Protein AF-A0A7C5LPH4-F1 (afdb_monomer_lite)

Secondary structure (DSSP, 8-state):
-HHHHHHHHHHHHHHHHHHHHHHHHHHHHHHHHHS--HHHHHHHHHHS-STT--HHHHHHHHHHHHHHHHH--HHHHHHHTT-HHHHHHHHTS-HHHHHHHHHHHHHHHHHHHHHHHHHS-HHHHHHHHHHHHHHHHHHHHHS-HHHHHHHHH-HHHHHHHHHHHHHHHHHS-HHHHHHHHHHHHHHHHHHHHT-

pLDDT: mean 87.65, std 9.62, range [50.28, 97.06]

Foldseek 3Di:
DVVVVVVVVVVVVVVVVVVVVVVVVVVVVVVVVPQQALVVLLVLLVVQAPPPDDPVSNLVSLLVSLVSLLRYDPVRVVVNVVDPSVVVRLVSDDPVSNLVSCVSRQLSVLLNVLVVLQPDDLVVLLVVLVVLLVVLVVVPVVDDLVRLLVVCVDPSNVVNVVSNVVCLVPPHDPSSNVSNVSVVVSVVVSVVSND

Radius of gyration: 24.92 Å; chains: 1; bounding box: 96×23×49 Å

Structure (mmCIF, N/CA/C/O backbone):
data_AF-A0A7C5LPH4-F1
#
_entry.id   AF-A0A7C5LPH4-F1
#
loop_
_atom_site.group_PDB
_atom_site.id
_atom_site.type_symbol
_atom_site.label_atom_id
_atom_site.label_alt_id
_atom_site.label_comp_id
_atom_site.label_asym_id
_atom_site.label_entity_id
_atom_site.label_seq_id
_atom_site.pdbx_PDB_ins_code
_atom_site.Cartn_x
_atom_site.Cartn_y
_atom_site.Cartn_z
_atom_site.occupancy
_atom_site.B_iso_or_equiv
_atom_site.auth_seq_id
_atom_site.auth_comp_id
_atom_site.auth_asym_id
_atom_site.auth_atom_id
_atom_site.pdbx_PDB_model_num
ATOM 1 N N . MET A 1 1 ? 69.252 1.363 5.762 1.00 50.28 1 MET A N 1
ATOM 2 C CA . MET A 1 1 ? 68.257 0.384 5.254 1.00 50.28 1 MET A CA 1
ATOM 3 C C . MET A 1 1 ? 66.928 0.338 6.030 1.00 50.28 1 MET A C 1
ATOM 5 O O . MET A 1 1 ? 65.939 -0.078 5.446 1.00 50.28 1 MET A O 1
ATOM 9 N N . ILE A 1 2 ? 66.835 0.804 7.286 1.00 53.31 2 ILE A N 1
ATOM 10 C CA . ILE A 1 2 ? 65.600 0.687 8.103 1.00 53.31 2 ILE A CA 1
ATOM 11 C C . ILE A 1 2 ? 64.465 1.642 7.654 1.00 53.31 2 ILE A C 1
ATOM 13 O O . ILE A 1 2 ? 63.291 1.276 7.697 1.00 53.31 2 ILE A O 1
ATOM 17 N N . ALA A 1 3 ? 64.786 2.841 7.151 1.00 54.72 3 ALA A N 1
ATOM 18 C CA . ALA A 1 3 ? 63.781 3.822 6.712 1.00 54.72 3 ALA A CA 1
ATOM 19 C C . ALA A 1 3 ? 63.003 3.396 5.445 1.00 54.72 3 ALA A C 1
ATOM 21 O O . ALA A 1 3 ? 61.805 3.652 5.331 1.00 54.72 3 ALA A O 1
ATOM 22 N N . GLN A 1 4 ? 63.662 2.681 4.526 1.00 57.97 4 GLN A N 1
ATOM 23 C CA . GLN A 1 4 ? 63.091 2.276 3.235 1.00 57.97 4 GLN A CA 1
ATOM 24 C C . GLN A 1 4 ? 62.001 1.196 3.389 1.00 57.97 4 GLN A C 1
ATOM 26 O O . GLN A 1 4 ? 61.010 1.200 2.660 1.00 57.97 4 GLN A O 1
ATOM 31 N N . ASN A 1 5 ? 62.142 0.312 4.387 1.00 59.94 5 ASN A N 1
ATOM 32 C CA . ASN A 1 5 ? 61.149 -0.720 4.703 1.00 59.94 5 ASN A CA 1
ATOM 33 C C . ASN A 1 5 ? 59.894 -0.154 5.375 1.00 59.94 5 ASN A C 1
ATOM 35 O O . ASN A 1 5 ? 58.795 -0.618 5.079 1.00 59.94 5 ASN A O 1
ATOM 39 N N . ARG A 1 6 ? 60.028 0.879 6.224 1.00 61.22 6 ARG A N 1
ATOM 40 C CA . ARG A 1 6 ? 58.859 1.582 6.776 1.00 61.22 6 ARG A CA 1
ATOM 41 C C . ARG A 1 6 ? 58.060 2.221 5.647 1.00 61.22 6 ARG A C 1
ATOM 43 O O . ARG A 1 6 ? 56.876 1.944 5.532 1.00 61.22 6 ARG A O 1
ATOM 50 N N . GLN A 1 7 ? 58.700 2.989 4.767 1.00 69.25 7 GLN A N 1
ATOM 51 C CA . GLN A 1 7 ? 58.001 3.666 3.671 1.00 69.25 7 GLN A CA 1
ATOM 52 C C . GLN A 1 7 ? 57.244 2.679 2.765 1.00 69.25 7 GLN A C 1
ATOM 54 O O . GLN A 1 7 ? 56.079 2.912 2.457 1.00 69.25 7 GLN A O 1
ATOM 59 N N . ARG A 1 8 ? 57.846 1.530 2.423 1.00 67.25 8 ARG A N 1
ATOM 60 C CA . ARG A 1 8 ? 57.168 0.456 1.675 1.00 67.25 8 ARG A CA 1
ATOM 61 C C . ARG A 1 8 ? 55.962 -0.130 2.415 1.00 67.25 8 ARG A C 1
ATOM 63 O O . ARG A 1 8 ? 54.933 -0.321 1.780 1.00 67.25 8 ARG A O 1
ATOM 70 N N . ALA A 1 9 ? 56.060 -0.358 3.726 1.00 71.06 9 ALA A N 1
ATOM 71 C CA . ALA A 1 9 ? 54.952 -0.866 4.540 1.00 71.06 9 ALA A CA 1
ATOM 72 C C . ALA A 1 9 ? 53.776 0.126 4.648 1.00 71.06 9 ALA A C 1
ATOM 74 O O . ALA A 1 9 ? 52.616 -0.280 4.641 1.00 71.06 9 ALA A O 1
ATOM 75 N N . TRP A 1 10 ? 54.058 1.432 4.704 1.00 74.75 10 TRP A N 1
ATOM 76 C CA . TRP A 1 10 ? 53.022 2.471 4.679 1.00 74.75 10 TRP A CA 1
ATOM 77 C C . TRP A 1 10 ? 52.324 2.551 3.314 1.00 74.75 10 TRP A C 1
ATOM 79 O O . TRP A 1 10 ? 51.102 2.676 3.260 1.00 74.75 10 TRP A O 1
ATOM 89 N N . TRP A 1 11 ? 53.070 2.411 2.213 1.00 79.50 11 TRP A N 1
ATOM 90 C CA . TRP A 1 11 ? 52.498 2.374 0.862 1.00 79.50 11 TRP A CA 1
ATOM 91 C C . TRP A 1 11 ? 51.659 1.121 0.605 1.00 79.50 11 TRP A C 1
ATOM 93 O O . TRP A 1 11 ? 50.568 1.230 0.049 1.00 79.50 11 TRP A O 1
ATOM 103 N N . THR A 1 12 ? 52.113 -0.060 1.035 1.00 76.56 12 THR A N 1
ATOM 104 C CA . THR A 1 12 ? 51.319 -1.291 0.903 1.00 76.56 12 THR A CA 1
ATOM 105 C C . THR A 1 12 ? 50.069 -1.248 1.776 1.00 76.56 12 THR A C 1
ATOM 107 O O . THR A 1 12 ? 48.992 -1.588 1.292 1.00 76.56 12 THR A O 1
ATOM 110 N N . GLY A 1 13 ? 50.167 -0.757 3.017 1.00 78.50 13 GLY A N 1
ATOM 111 C CA . GLY A 1 13 ? 49.005 -0.542 3.884 1.00 78.50 13 GLY A CA 1
ATOM 112 C C . GLY A 1 13 ? 47.998 0.448 3.290 1.00 78.50 13 GLY A C 1
ATOM 113 O O . GLY A 1 13 ? 46.798 0.175 3.276 1.00 78.50 13 GLY A O 1
ATOM 114 N N . GLY A 1 14 ? 48.483 1.559 2.725 1.00 82.25 14 GLY A N 1
ATOM 115 C CA . GLY A 1 14 ? 47.651 2.541 2.027 1.00 82.25 14 GLY A CA 1
ATOM 116 C C . GLY A 1 14 ? 46.950 1.968 0.792 1.00 82.25 14 GLY A C 1
ATOM 117 O O . GLY A 1 14 ? 45.765 2.223 0.593 1.00 82.25 14 GLY A O 1
ATOM 118 N N . LEU A 1 15 ? 47.641 1.143 -0.002 1.00 84.69 15 LEU A N 1
ATOM 119 C CA . LEU A 1 15 ? 47.064 0.482 -1.179 1.00 84.69 15 LEU A CA 1
ATOM 120 C C . LEU A 1 15 ? 45.995 -0.551 -0.811 1.00 84.69 15 LEU A C 1
ATOM 122 O O . LEU A 1 15 ? 44.949 -0.594 -1.454 1.00 84.69 15 LEU A O 1
ATOM 126 N N . VAL A 1 16 ? 46.224 -1.351 0.233 1.00 85.81 16 VAL A N 1
ATOM 127 C CA . VAL A 1 16 ? 45.220 -2.305 0.731 1.00 85.81 16 VAL A CA 1
ATOM 128 C C . VAL A 1 16 ? 43.977 -1.560 1.213 1.00 85.81 16 VAL A C 1
ATOM 130 O O . VAL A 1 16 ? 42.861 -1.924 0.847 1.00 85.81 16 VAL A O 1
ATOM 133 N N . LEU A 1 17 ? 44.158 -0.477 1.971 1.00 87.69 17 LEU A N 1
ATOM 134 C CA . LEU A 1 17 ? 43.047 0.341 2.446 1.00 87.69 17 LEU A CA 1
ATOM 135 C C . LEU A 1 17 ? 42.274 0.989 1.286 1.00 87.69 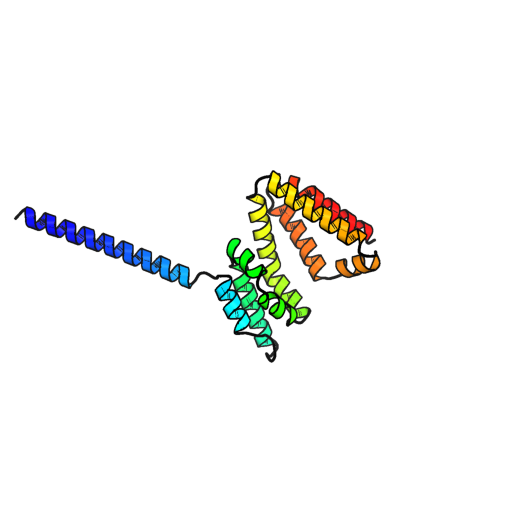17 LEU A C 1
ATOM 137 O O . LEU A 1 17 ? 41.045 0.945 1.273 1.00 87.69 17 LEU A O 1
ATOM 141 N N . ALA A 1 18 ? 42.973 1.540 0.291 1.00 87.62 18 ALA A N 1
ATOM 142 C CA . ALA A 1 18 ? 42.349 2.092 -0.910 1.00 87.62 18 ALA A CA 1
ATOM 143 C C . ALA A 1 18 ? 41.564 1.021 -1.688 1.00 87.62 18 ALA A C 1
ATOM 145 O O . ALA A 1 18 ? 40.435 1.272 -2.103 1.00 87.62 18 ALA A O 1
ATOM 146 N N . GLY A 1 19 ? 42.116 -0.190 -1.822 1.00 88.81 19 GLY A N 1
ATOM 147 C CA . GLY A 1 19 ? 41.431 -1.328 -2.436 1.00 88.81 19 GLY A CA 1
ATOM 148 C C . GLY A 1 19 ? 40.134 -1.702 -1.711 1.00 88.81 19 GLY A C 1
ATOM 149 O O . GLY A 1 19 ? 39.105 -1.886 -2.358 1.00 88.81 19 GLY A O 1
ATOM 150 N N . ILE A 1 20 ? 40.147 -1.733 -0.374 1.00 89.62 20 ILE A N 1
ATOM 151 C CA . ILE A 1 20 ? 38.947 -1.984 0.442 1.00 89.62 20 ILE A CA 1
ATOM 152 C C . ILE A 1 20 ? 37.882 -0.905 0.199 1.00 89.62 20 ILE A C 1
ATOM 154 O O . ILE A 1 20 ? 36.713 -1.234 -0.004 1.00 89.62 20 ILE A O 1
ATOM 158 N N . TRP A 1 21 ? 38.269 0.373 0.165 1.00 91.25 21 TRP A N 1
ATOM 159 C CA . TRP A 1 21 ? 37.331 1.469 -0.098 1.00 91.25 21 TRP A CA 1
ATOM 160 C C . TRP A 1 21 ? 36.751 1.437 -1.512 1.00 91.25 21 TRP A C 1
ATOM 162 O O . TRP A 1 21 ? 35.563 1.706 -1.678 1.00 91.25 21 TRP A O 1
ATOM 172 N N . ILE A 1 22 ? 37.543 1.062 -2.521 1.00 91.12 22 ILE A N 1
ATOM 173 C CA . ILE A 1 22 ? 37.054 0.883 -3.895 1.00 91.12 22 ILE A CA 1
ATOM 174 C C . ILE A 1 22 ? 36.045 -0.266 -3.960 1.00 91.12 22 ILE A C 1
ATOM 176 O O . ILE A 1 22 ? 34.982 -0.102 -4.555 1.00 91.12 22 ILE A O 1
ATOM 180 N N . LEU A 1 23 ? 36.327 -1.401 -3.312 1.00 83.50 23 LEU A N 1
ATOM 181 C CA . LEU A 1 23 ? 35.394 -2.530 -3.254 1.00 83.50 23 LEU A CA 1
ATOM 182 C C . LEU A 1 23 ? 34.094 -2.158 -2.528 1.00 83.50 23 LEU A C 1
ATOM 184 O O . LEU A 1 23 ? 33.009 -2.482 -3.009 1.00 83.50 23 LEU A O 1
ATOM 188 N N . ALA A 1 24 ? 34.183 -1.423 -1.416 1.00 82.44 24 ALA A N 1
ATOM 189 C CA . ALA A 1 24 ? 33.013 -0.918 -0.704 1.00 82.44 24 ALA A CA 1
ATOM 190 C C . ALA A 1 24 ? 32.199 0.064 -1.565 1.00 82.44 24 ALA A C 1
ATOM 192 O O . ALA A 1 24 ? 30.978 -0.058 -1.652 1.00 82.44 24 ALA A O 1
ATOM 193 N N . ALA A 1 25 ? 32.858 1.004 -2.248 1.00 79.69 25 ALA A N 1
ATOM 194 C CA . ALA A 1 25 ? 32.205 1.963 -3.135 1.00 79.69 25 ALA A CA 1
ATOM 195 C C . ALA A 1 25 ? 31.530 1.274 -4.329 1.00 79.69 25 ALA A C 1
ATOM 197 O O . ALA A 1 25 ? 30.385 1.595 -4.644 1.00 79.69 25 ALA A O 1
ATOM 198 N N . ALA A 1 26 ? 32.195 0.295 -4.948 1.00 82.75 26 ALA A N 1
ATOM 199 C CA . ALA A 1 26 ? 31.633 -0.508 -6.029 1.00 82.75 26 ALA A CA 1
ATOM 200 C C . ALA A 1 26 ? 30.413 -1.310 -5.554 1.00 82.75 26 ALA A C 1
ATOM 202 O O . ALA A 1 26 ? 29.383 -1.298 -6.223 1.00 82.75 26 ALA A O 1
ATOM 203 N N . GLY A 1 27 ? 30.485 -1.929 -4.371 1.00 74.88 27 GLY A N 1
ATOM 204 C CA . GLY A 1 27 ? 29.357 -2.636 -3.761 1.00 74.88 27 GLY A CA 1
ATOM 205 C C . GLY A 1 27 ? 28.166 -1.717 -3.471 1.00 74.88 27 GLY A C 1
ATOM 206 O O . GLY A 1 27 ? 27.035 -2.040 -3.829 1.00 74.88 27 GLY A O 1
ATOM 207 N N . ILE A 1 28 ? 28.411 -0.535 -2.893 1.00 73.25 28 ILE A N 1
ATOM 208 C CA . ILE A 1 28 ? 27.371 0.476 -2.635 1.00 73.25 28 ILE A CA 1
ATOM 209 C C . ILE A 1 28 ? 26.764 0.985 -3.946 1.00 73.25 28 ILE A C 1
ATOM 211 O O . ILE A 1 28 ? 25.549 1.163 -4.036 1.00 73.25 28 ILE A O 1
ATOM 215 N N . TRP A 1 29 ? 27.588 1.227 -4.965 1.00 78.44 29 TRP A N 1
ATOM 216 C CA . TRP A 1 29 ? 27.132 1.682 -6.275 1.00 78.44 29 TRP A CA 1
ATOM 217 C C . TRP A 1 29 ? 26.249 0.632 -6.957 1.00 78.44 29 TRP A C 1
ATOM 219 O O . TRP A 1 29 ? 25.149 0.963 -7.405 1.00 78.44 29 TRP A O 1
ATOM 229 N N . LEU A 1 30 ? 26.663 -0.640 -6.942 1.00 69.38 30 LEU A N 1
ATOM 230 C CA . LEU A 1 30 ? 25.877 -1.751 -7.480 1.00 69.38 30 LEU A CA 1
ATOM 231 C C . LEU A 1 30 ? 24.542 -1.898 -6.736 1.00 69.38 30 LEU A C 1
ATOM 233 O O . LEU A 1 30 ? 23.488 -1.994 -7.365 1.00 69.38 30 LEU A O 1
ATOM 237 N N . ALA A 1 31 ? 24.572 -1.834 -5.401 1.00 65.56 31 ALA A N 1
ATOM 238 C CA . ALA A 1 31 ? 23.379 -1.920 -4.565 1.00 65.56 31 ALA A CA 1
ATOM 239 C C . ALA A 1 31 ? 22.395 -0.774 -4.855 1.00 65.56 31 ALA A C 1
ATOM 241 O O . ALA A 1 31 ? 21.205 -1.016 -5.033 1.00 65.56 31 ALA A O 1
ATOM 242 N N . ARG A 1 32 ? 22.876 0.470 -4.984 1.00 62.50 32 ARG A N 1
ATOM 243 C CA . ARG A 1 32 ? 22.040 1.634 -5.347 1.00 62.50 32 ARG A CA 1
ATOM 244 C C . ARG A 1 32 ? 21.474 1.547 -6.768 1.00 62.50 32 ARG A C 1
ATOM 246 O O . ARG A 1 32 ? 20.393 2.072 -7.042 1.00 62.50 32 ARG A O 1
ATOM 253 N N . HIS A 1 33 ? 22.181 0.898 -7.690 1.00 63.41 33 HIS A N 1
ATOM 254 C CA . HIS A 1 33 ? 21.661 0.682 -9.038 1.00 63.41 33 HIS A CA 1
ATOM 255 C C . HIS A 1 33 ? 20.563 -0.393 -9.058 1.00 63.41 33 HIS A C 1
ATOM 257 O O . HIS A 1 33 ? 19.586 -0.253 -9.794 1.00 63.41 33 HIS A O 1
ATOM 263 N N . GLN A 1 34 ? 20.658 -1.394 -8.181 1.00 64.06 34 GLN A N 1
ATOM 264 C CA . GLN A 1 34 ? 19.689 -2.487 -8.067 1.00 64.06 34 GLN A CA 1
ATOM 265 C C . GLN A 1 34 ? 18.485 -2.189 -7.160 1.00 64.06 34 GLN A C 1
ATOM 267 O O . GLN A 1 34 ? 17.479 -2.889 -7.248 1.00 64.06 34 GLN A O 1
ATOM 272 N N . THR A 1 35 ? 18.527 -1.156 -6.312 1.00 74.81 35 THR A N 1
ATOM 273 C CA . THR A 1 35 ? 17.374 -0.819 -5.465 1.00 74.81 35 THR A CA 1
ATOM 274 C C . THR A 1 35 ? 16.193 -0.337 -6.307 1.00 74.81 35 THR A C 1
ATOM 276 O O . THR A 1 35 ? 16.311 0.587 -7.123 1.00 74.81 35 THR A O 1
ATOM 279 N N . VAL A 1 36 ? 15.038 -0.966 -6.087 1.00 86.56 36 VAL A N 1
ATOM 280 C CA . VAL A 1 36 ? 13.753 -0.531 -6.636 1.00 86.56 36 VAL A CA 1
ATOM 281 C C . VAL A 1 36 ? 13.349 0.767 -5.935 1.00 86.56 36 VAL A C 1
ATOM 283 O O . VAL A 1 36 ? 13.287 0.823 -4.707 1.00 86.56 36 VAL A O 1
ATOM 286 N N . THR A 1 37 ? 13.105 1.822 -6.710 1.00 90.50 37 THR A N 1
ATOM 287 C CA . THR A 1 37 ? 12.675 3.138 -6.210 1.00 90.50 37 THR A CA 1
ATOM 288 C C . THR A 1 37 ? 11.333 3.520 -6.816 1.00 90.50 37 THR A C 1
ATOM 290 O O . THR A 1 37 ? 10.932 2.972 -7.849 1.00 90.50 37 THR A O 1
ATOM 293 N N . ALA A 1 38 ? 10.636 4.474 -6.196 1.00 90.38 38 ALA A N 1
ATOM 294 C CA . ALA A 1 38 ? 9.374 4.990 -6.716 1.00 90.38 38 ALA A CA 1
ATOM 295 C C . ALA A 1 38 ? 9.559 5.556 -8.128 1.00 90.38 38 ALA A C 1
ATOM 297 O O . ALA A 1 38 ? 8.779 5.257 -9.026 1.00 90.38 38 ALA A O 1
ATOM 298 N N . GLU A 1 39 ? 10.646 6.300 -8.335 1.00 90.00 39 GLU A N 1
ATOM 299 C CA . GLU A 1 39 ? 10.995 6.900 -9.622 1.00 90.00 39 GLU A CA 1
ATOM 300 C C . GLU A 1 39 ? 11.229 5.845 -10.711 1.00 90.00 39 GLU A C 1
ATOM 302 O O . GLU A 1 39 ? 10.627 5.931 -11.778 1.00 90.00 39 GLU A O 1
ATOM 307 N N . LYS A 1 40 ? 12.034 4.806 -10.436 1.00 90.56 40 LYS A N 1
ATOM 308 C CA . LYS A 1 40 ? 12.277 3.710 -11.392 1.00 90.56 40 LYS A CA 1
ATOM 309 C C . LYS A 1 40 ? 10.993 2.944 -11.705 1.00 90.56 40 LYS A C 1
ATOM 311 O O . LYS A 1 40 ? 10.718 2.658 -12.868 1.00 90.56 40 LYS A O 1
ATOM 316 N N . THR A 1 41 ? 10.187 2.673 -10.678 1.00 91.69 41 THR A N 1
ATOM 317 C CA . THR A 1 41 ? 8.890 2.003 -10.843 1.00 91.69 41 THR A CA 1
ATOM 318 C C . THR A 1 41 ? 7.960 2.836 -11.717 1.00 91.69 41 THR A C 1
ATOM 320 O O . THR A 1 41 ? 7.282 2.304 -12.593 1.00 91.69 41 THR A O 1
ATOM 323 N N . MET A 1 42 ? 7.966 4.160 -11.552 1.00 90.62 42 MET A N 1
ATOM 324 C CA . MET A 1 42 ? 7.141 5.045 -12.371 1.00 90.62 42 MET A CA 1
ATOM 325 C C . MET A 1 42 ? 7.656 5.205 -13.792 1.00 90.62 42 MET A C 1
ATOM 327 O O . MET A 1 42 ? 6.856 5.211 -14.725 1.00 90.62 42 MET A O 1
ATOM 331 N N . ALA A 1 43 ?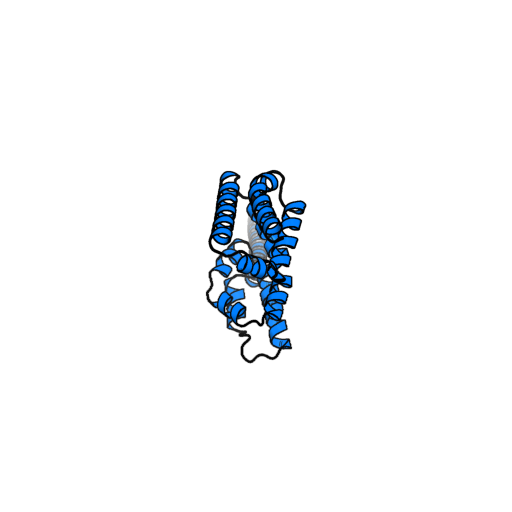 8.973 5.265 -13.980 1.00 91.69 43 ALA A N 1
ATOM 332 C CA . ALA A 1 43 ? 9.573 5.221 -15.306 1.00 91.69 43 ALA A CA 1
ATOM 333 C C . ALA A 1 43 ? 9.162 3.939 -16.049 1.00 91.69 43 ALA A C 1
ATOM 335 O O . ALA A 1 43 ? 8.792 4.003 -17.220 1.00 91.69 43 ALA A O 1
ATOM 336 N N . TYR A 1 44 ? 9.136 2.797 -15.351 1.00 92.62 44 TYR A N 1
ATOM 337 C CA . TYR A 1 44 ? 8.664 1.537 -15.916 1.00 92.62 44 TYR A CA 1
ATOM 338 C C . TYR A 1 44 ? 7.186 1.603 -16.327 1.00 92.62 44 TYR A C 1
ATOM 340 O O . TYR A 1 44 ? 6.870 1.280 -17.469 1.00 92.62 44 TYR A O 1
ATOM 348 N N . VAL A 1 45 ? 6.299 2.076 -15.444 1.00 92.31 45 VAL A N 1
ATOM 349 C CA . VAL A 1 45 ? 4.861 2.234 -15.738 1.00 92.31 45 VAL A CA 1
ATOM 350 C C . VAL A 1 45 ? 4.624 3.137 -16.955 1.00 92.31 45 VAL A C 1
ATOM 352 O O . VAL A 1 45 ? 3.847 2.782 -17.837 1.00 92.31 45 VAL A O 1
ATOM 355 N N . ARG A 1 46 ? 5.327 4.274 -17.051 1.00 91.62 46 ARG A N 1
ATOM 356 C CA . ARG A 1 46 ? 5.217 5.204 -18.193 1.00 91.62 46 ARG A CA 1
ATOM 357 C C . ARG A 1 46 ? 5.691 4.583 -19.505 1.00 91.62 46 ARG A C 1
ATOM 359 O O . ARG A 1 46 ? 5.088 4.820 -20.545 1.00 91.62 46 ARG A O 1
ATOM 366 N N . ALA A 1 47 ? 6.768 3.801 -19.457 1.00 92.44 47 ALA A N 1
ATOM 367 C CA . ALA A 1 47 ? 7.315 3.126 -20.630 1.00 92.44 47 ALA A CA 1
ATOM 368 C C . ALA A 1 47 ? 6.439 1.954 -21.114 1.00 92.44 47 ALA A C 1
ATOM 370 O O . ALA A 1 47 ? 6.542 1.552 -22.273 1.00 92.44 47 ALA A O 1
ATOM 371 N N . HIS A 1 48 ? 5.566 1.423 -20.251 1.00 92.81 48 HIS A N 1
ATOM 372 C CA . HIS A 1 48 ? 4.741 0.246 -20.527 1.00 92.81 48 HIS A CA 1
ATOM 373 C C . HIS A 1 48 ? 3.243 0.542 -20.334 1.00 92.81 48 HIS A C 1
ATOM 375 O O . HIS A 1 48 ? 2.608 -0.042 -19.452 1.00 92.81 48 HIS A O 1
ATOM 381 N N . PRO A 1 49 ? 2.640 1.426 -21.156 1.00 91.25 49 PRO A N 1
ATOM 382 C CA . PRO A 1 49 ? 1.198 1.627 -21.119 1.00 91.25 49 PRO A CA 1
ATOM 383 C C . PRO A 1 49 ? 0.478 0.327 -21.491 1.00 91.25 49 PRO A C 1
ATOM 385 O O . PRO A 1 49 ? 0.894 -0.389 -22.405 1.00 91.25 49 PRO A O 1
ATOM 388 N N . LEU A 1 50 ? -0.625 0.039 -20.796 1.00 92.31 50 LEU A N 1
ATOM 389 C CA . LEU A 1 50 ? -1.445 -1.145 -21.068 1.00 92.31 50 LEU A CA 1
ATOM 390 C C . LEU A 1 50 ? -2.300 -0.981 -22.338 1.00 92.31 50 LEU A C 1
ATOM 392 O O . LEU A 1 50 ? -2.785 -1.967 -22.899 1.00 92.31 50 LEU A O 1
ATOM 396 N N . THR A 1 51 ? -2.504 0.257 -22.797 1.00 86.56 51 THR A N 1
ATOM 397 C CA . THR A 1 51 ? -3.252 0.572 -24.018 1.00 86.56 51 THR A CA 1
ATOM 398 C C . THR A 1 51 ? -2.586 -0.082 -25.229 1.00 86.56 51 THR A C 1
ATOM 400 O O . THR A 1 51 ? -1.376 0.032 -25.409 1.00 86.56 51 THR A O 1
ATOM 403 N N . SER A 1 52 ? -3.377 -0.765 -26.060 1.00 83.94 52 SER A N 1
ATOM 404 C CA . SER A 1 52 ? -2.922 -1.456 -27.281 1.00 83.94 52 SER A CA 1
ATOM 405 C C . SER A 1 52 ? -2.021 -2.683 -27.067 1.00 83.94 52 SER A C 1
ATOM 407 O O . SER A 1 52 ? -1.439 -3.180 -28.028 1.00 83.94 52 SER A O 1
ATOM 409 N N . ARG A 1 53 ? -1.916 -3.192 -25.833 1.00 92.44 53 ARG A N 1
ATOM 410 C CA . ARG A 1 53 ? -1.206 -4.440 -25.504 1.00 92.44 53 ARG A CA 1
ATOM 411 C C . ARG A 1 53 ? -2.148 -5.638 -25.555 1.00 92.44 53 ARG A C 1
ATOM 413 O O . ARG A 1 53 ? -3.327 -5.516 -25.214 1.00 92.44 53 ARG A O 1
ATOM 420 N N . ASN A 1 54 ? -1.625 -6.797 -25.945 1.00 94.69 54 ASN A N 1
ATOM 421 C CA . ASN A 1 54 ? -2.385 -8.046 -25.866 1.00 94.69 54 ASN A CA 1
ATOM 422 C C . ASN A 1 54 ? -2.534 -8.508 -24.393 1.00 94.69 54 ASN A C 1
ATOM 424 O O . ASN A 1 54 ? -1.816 -8.007 -23.523 1.00 94.69 54 ASN A O 1
ATOM 428 N N . PRO A 1 55 ? -3.457 -9.436 -24.078 1.00 94.25 55 PRO A N 1
ATOM 429 C CA . PRO A 1 55 ? -3.707 -9.858 -22.696 1.00 94.25 55 PRO A CA 1
ATOM 430 C C . PRO A 1 55 ? -2.475 -10.399 -21.949 1.00 94.25 55 PRO A C 1
ATOM 432 O O . PRO A 1 55 ? -2.294 -10.083 -20.773 1.00 94.25 55 PRO A O 1
ATOM 435 N N . ASP A 1 56 ? -1.604 -11.155 -22.621 1.00 95.00 56 ASP A N 1
ATOM 436 C CA . ASP A 1 56 ? -0.414 -11.748 -21.999 1.00 95.00 56 ASP A CA 1
ATOM 437 C C . ASP A 1 56 ? 0.639 -10.683 -21.661 1.00 95.00 56 ASP A C 1
ATOM 439 O O . ASP A 1 56 ? 1.203 -10.670 -20.565 1.00 95.00 56 ASP A O 1
ATOM 443 N N . GLU A 1 57 ? 0.854 -9.727 -22.567 1.00 95.69 57 GLU A N 1
ATOM 444 C CA . GLU A 1 57 ? 1.725 -8.573 -22.335 1.00 95.69 57 GLU A CA 1
ATOM 445 C C . GLU A 1 57 ? 1.215 -7.715 -21.177 1.00 95.69 57 GLU A C 1
ATOM 447 O O . GLU A 1 57 ? 1.992 -7.325 -20.303 1.00 95.69 57 GLU A O 1
ATOM 452 N N . ARG A 1 58 ? -0.095 -7.436 -21.142 1.00 97.06 58 ARG A N 1
ATOM 453 C CA . ARG A 1 58 ? -0.716 -6.665 -20.054 1.00 97.06 58 ARG A CA 1
ATOM 454 C C . ARG A 1 58 ? -0.477 -7.338 -18.712 1.00 97.06 58 ARG A C 1
ATOM 456 O O . ARG A 1 58 ? -0.038 -6.680 -17.769 1.00 97.06 58 ARG A O 1
ATOM 463 N N . ARG A 1 59 ? -0.701 -8.651 -18.645 1.00 96.69 59 ARG A N 1
ATOM 464 C CA . ARG A 1 59 ? -0.464 -9.447 -17.442 1.00 96.69 59 ARG A CA 1
ATOM 465 C C . ARG A 1 59 ? 0.988 -9.357 -16.978 1.00 96.69 59 ARG A C 1
ATOM 467 O O . ARG A 1 59 ? 1.220 -9.033 -15.816 1.00 96.69 59 ARG A O 1
ATOM 474 N N . ALA A 1 60 ? 1.952 -9.565 -17.873 1.00 96.94 60 ALA A N 1
ATOM 475 C CA . ALA A 1 60 ? 3.373 -9.492 -17.533 1.00 96.94 60 ALA A CA 1
ATOM 476 C C . ALA A 1 60 ? 3.779 -8.104 -16.999 1.00 96.94 60 ALA A C 1
ATOM 478 O O . ALA A 1 60 ? 4.540 -7.999 -16.034 1.00 96.94 60 ALA A O 1
ATOM 479 N N . ILE A 1 61 ? 3.240 -7.030 -17.587 1.00 96.50 61 ILE A N 1
ATOM 480 C CA . ILE A 1 61 ? 3.473 -5.657 -17.116 1.00 96.50 61 ILE A CA 1
ATOM 481 C C . ILE A 1 61 ? 2.902 -5.472 -15.705 1.00 96.50 61 ILE A C 1
ATOM 483 O O . ILE A 1 61 ? 3.593 -4.953 -14.829 1.00 96.50 61 ILE A O 1
ATOM 487 N N . ILE A 1 62 ? 1.665 -5.916 -15.462 1.00 96.62 62 ILE A N 1
ATOM 488 C CA . ILE A 1 62 ? 1.003 -5.823 -14.152 1.00 96.62 62 ILE A CA 1
ATOM 489 C C . ILE A 1 62 ? 1.790 -6.588 -13.083 1.00 96.62 62 ILE A C 1
ATOM 491 O O . ILE A 1 62 ? 2.025 -6.049 -12.000 1.00 96.62 62 ILE A O 1
ATOM 495 N N . GLU A 1 63 ? 2.237 -7.808 -13.388 1.00 97.06 63 GLU A N 1
ATOM 496 C CA . GLU A 1 63 ? 3.054 -8.628 -12.488 1.00 97.06 63 GLU A CA 1
ATOM 497 C C . GLU A 1 63 ? 4.372 -7.930 -12.136 1.00 97.06 63 GLU A C 1
ATOM 499 O O . GLU A 1 63 ? 4.754 -7.867 -10.965 1.00 97.06 63 GLU A O 1
ATOM 504 N N . ASN A 1 64 ? 5.043 -7.337 -13.126 1.00 95.81 64 ASN A N 1
ATOM 505 C CA . ASN A 1 64 ? 6.297 -6.623 -12.908 1.00 95.81 64 ASN A CA 1
ATOM 506 C C . ASN A 1 64 ? 6.095 -5.359 -12.057 1.00 95.81 64 ASN A C 1
ATOM 508 O O . ASN A 1 64 ? 6.832 -5.126 -11.096 1.00 95.81 64 ASN A O 1
ATOM 512 N N . VAL A 1 65 ? 5.053 -4.573 -12.341 1.00 94.69 65 VAL A N 1
ATOM 513 C CA . VAL A 1 65 ? 4.716 -3.398 -11.524 1.00 94.69 65 VAL A CA 1
ATOM 514 C C . VAL A 1 65 ? 4.397 -3.819 -10.091 1.00 94.69 65 VAL A C 1
ATOM 516 O O . VAL A 1 65 ? 4.939 -3.234 -9.154 1.00 94.69 65 VAL A O 1
ATOM 519 N N . ALA A 1 66 ? 3.591 -4.864 -9.894 1.00 95.00 66 ALA A N 1
ATOM 520 C CA . ALA A 1 66 ? 3.288 -5.393 -8.566 1.00 95.00 66 ALA A CA 1
ATOM 521 C C . ALA A 1 66 ? 4.554 -5.853 -7.826 1.00 95.00 66 ALA A C 1
ATOM 523 O O . ALA A 1 66 ? 4.743 -5.529 -6.649 1.00 95.00 66 ALA A O 1
ATOM 524 N N . HIS A 1 67 ? 5.452 -6.553 -8.524 1.00 94.69 67 HIS A N 1
ATOM 525 C CA . HIS A 1 67 ? 6.737 -6.978 -7.984 1.00 94.69 67 HIS A CA 1
ATOM 526 C C . HIS A 1 67 ? 7.572 -5.780 -7.517 1.00 94.69 67 HIS A C 1
ATOM 528 O O . HIS A 1 67 ? 8.053 -5.774 -6.382 1.00 94.69 67 HIS A O 1
ATOM 534 N N . GLN A 1 68 ? 7.709 -4.741 -8.344 1.00 93.31 68 GLN A N 1
ATOM 535 C CA . GLN A 1 68 ? 8.444 -3.529 -7.979 1.00 93.31 68 GLN A CA 1
ATOM 536 C C . GLN A 1 68 ? 7.806 -2.819 -6.778 1.00 93.31 68 GLN A C 1
ATOM 538 O O . GLN A 1 68 ? 8.494 -2.508 -5.806 1.00 93.31 68 GLN A O 1
ATOM 543 N N . VAL A 1 69 ? 6.480 -2.655 -6.777 1.00 91.88 69 VAL A N 1
ATOM 544 C CA . VAL A 1 69 ? 5.733 -2.025 -5.677 1.00 91.88 69 VAL A CA 1
ATOM 545 C C . VAL A 1 69 ? 5.932 -2.757 -4.350 1.00 91.88 69 VAL A C 1
ATOM 547 O O . VAL A 1 69 ? 6.087 -2.118 -3.308 1.00 91.88 69 VAL A O 1
ATOM 550 N N . ASN A 1 70 ? 5.980 -4.088 -4.365 1.00 92.62 70 ASN A N 1
ATOM 551 C CA . ASN A 1 70 ? 6.217 -4.898 -3.168 1.00 92.62 70 ASN A CA 1
ATOM 552 C C . ASN A 1 70 ? 7.641 -4.776 -2.601 1.00 92.62 70 ASN A C 1
ATOM 554 O O . ASN A 1 70 ? 7.850 -5.073 -1.422 1.00 92.62 70 ASN A O 1
ATOM 558 N N . HIS A 1 71 ? 8.596 -4.314 -3.411 1.00 91.50 71 HIS A N 1
ATOM 559 C CA . HIS A 1 71 ? 9.985 -4.074 -3.016 1.00 91.50 71 HIS A CA 1
ATOM 560 C C . HIS A 1 71 ? 10.268 -2.617 -2.635 1.00 91.50 71 HIS A C 1
ATOM 562 O O . HIS A 1 71 ? 11.354 -2.320 -2.133 1.00 91.50 71 HIS A O 1
ATOM 568 N N . LEU A 1 72 ? 9.305 -1.707 -2.815 1.00 90.31 72 LEU A N 1
ATOM 569 C CA . LEU A 1 72 ? 9.448 -0.334 -2.345 1.00 90.31 72 LEU A CA 1
ATOM 570 C C . LEU A 1 72 ? 9.552 -0.300 -0.816 1.00 90.31 72 LEU A C 1
ATOM 572 O O . LEU A 1 72 ? 8.774 -0.933 -0.092 1.00 90.31 72 LEU A O 1
ATOM 576 N N . THR A 1 73 ? 10.498 0.501 -0.327 1.00 86.75 73 THR A N 1
ATOM 577 C CA . THR A 1 73 ? 10.569 0.875 1.089 1.00 86.75 73 THR A CA 1
ATOM 578 C C . THR A 1 73 ? 9.365 1.743 1.462 1.00 86.75 73 THR A C 1
ATOM 580 O O . THR A 1 73 ? 8.672 2.274 0.592 1.00 86.75 73 THR A O 1
ATOM 583 N N . PHE A 1 74 ? 9.106 1.924 2.760 1.00 80.12 74 PHE A N 1
ATOM 584 C CA . PHE A 1 74 ? 7.977 2.738 3.224 1.00 80.12 74 PHE A CA 1
ATOM 585 C C . PHE A 1 74 ? 7.992 4.167 2.647 1.00 80.12 74 PHE A C 1
ATOM 587 O O . PHE A 1 74 ? 6.971 4.640 2.140 1.00 80.12 74 PHE A O 1
ATOM 594 N N . GLU A 1 75 ? 9.155 4.825 2.659 1.00 83.56 75 GLU A N 1
ATOM 595 C CA . GLU A 1 75 ? 9.326 6.177 2.113 1.00 83.56 75 GLU A CA 1
ATOM 596 C C . GLU A 1 75 ? 9.109 6.220 0.598 1.00 83.56 75 GLU A C 1
ATOM 598 O O . GLU A 1 75 ? 8.395 7.087 0.091 1.00 83.56 75 GLU A O 1
ATOM 603 N N . GLU A 1 76 ? 9.643 5.246 -0.139 1.00 88.94 76 GLU A N 1
ATOM 604 C CA . GLU A 1 76 ? 9.434 5.172 -1.586 1.00 88.94 76 GLU A CA 1
ATOM 605 C C . GLU A 1 76 ? 7.964 4.887 -1.922 1.00 88.94 76 GLU A C 1
ATOM 607 O O . GLU A 1 76 ? 7.389 5.524 -2.800 1.00 88.94 76 GLU A O 1
ATOM 612 N N . ARG A 1 77 ? 7.283 4.030 -1.158 1.00 84.50 77 ARG A N 1
ATOM 613 C CA . ARG A 1 77 ? 5.848 3.764 -1.334 1.00 84.50 77 ARG A CA 1
ATOM 614 C C . ARG A 1 77 ? 4.980 4.979 -0.997 1.00 84.50 77 ARG A C 1
ATOM 616 O O . ARG A 1 77 ? 3.889 5.139 -1.549 1.00 84.50 77 ARG A O 1
ATOM 623 N N . ARG A 1 78 ? 5.425 5.844 -0.079 1.00 81.50 78 ARG A N 1
ATOM 624 C CA . ARG A 1 78 ? 4.767 7.129 0.199 1.00 81.50 78 ARG A CA 1
ATOM 625 C C . ARG A 1 78 ? 4.873 8.070 -1.000 1.00 81.50 78 ARG A C 1
ATOM 627 O O . ARG A 1 78 ? 3.856 8.648 -1.364 1.00 81.50 78 ARG A O 1
ATOM 634 N N . LYS A 1 79 ? 6.049 8.177 -1.626 1.00 84.94 79 LYS A N 1
ATOM 635 C CA . LYS A 1 79 ? 6.247 8.966 -2.856 1.00 84.94 79 LYS A CA 1
ATOM 636 C C . LYS A 1 79 ? 5.423 8.405 -4.015 1.00 84.94 79 LYS A C 1
ATOM 638 O O . LYS A 1 79 ? 4.675 9.137 -4.646 1.00 84.94 79 LYS A O 1
ATOM 643 N N . PHE A 1 80 ? 5.479 7.088 -4.212 1.00 84.06 80 PHE A N 1
ATOM 644 C CA . PHE A 1 80 ? 4.795 6.383 -5.298 1.00 84.06 80 PHE A CA 1
ATOM 645 C C . PHE A 1 80 ? 3.274 6.614 -5.315 1.00 84.06 80 PHE A C 1
ATOM 647 O O . PHE A 1 80 ? 2.681 6.751 -6.377 1.00 84.06 80 PHE A O 1
ATOM 654 N N . ARG A 1 81 ? 2.629 6.718 -4.143 1.00 75.12 81 ARG A N 1
ATOM 655 C CA . ARG A 1 81 ? 1.176 6.965 -4.029 1.00 75.12 81 ARG A CA 1
ATOM 656 C C . ARG A 1 81 ? 0.721 8.362 -4.467 1.00 75.12 81 ARG A C 1
ATOM 658 O O . ARG A 1 81 ? -0.476 8.555 -4.656 1.00 75.12 81 ARG A O 1
ATOM 665 N N . LEU A 1 82 ? 1.631 9.329 -4.572 1.00 66.12 82 LEU A N 1
ATOM 666 C CA . LEU A 1 82 ? 1.303 10.720 -4.903 1.00 66.12 82 LEU A CA 1
ATOM 667 C C . LEU A 1 82 ? 1.347 10.998 -6.412 1.00 66.12 82 LEU A C 1
ATOM 669 O O . LEU A 1 82 ? 0.946 12.074 -6.848 1.00 66.12 82 LEU A O 1
ATOM 673 N N . GLU A 1 83 ? 1.813 10.036 -7.204 1.00 77.88 83 GLU A N 1
ATOM 674 C CA . GLU A 1 83 ? 2.027 10.205 -8.637 1.00 77.88 83 GLU A CA 1
ATOM 675 C C . GLU A 1 83 ? 0.730 10.007 -9.431 1.00 77.88 83 GLU A C 1
ATOM 677 O O . GLU A 1 83 ? 0.010 9.015 -9.276 1.00 77.88 83 GLU A O 1
ATOM 682 N N . LYS A 1 84 ? 0.444 10.951 -10.334 1.00 79.19 84 LYS A N 1
ATOM 683 C CA . LYS A 1 84 ? -0.753 10.928 -11.190 1.00 79.19 84 LYS A CA 1
ATOM 684 C C . LYS A 1 84 ? -0.769 9.719 -12.132 1.00 79.19 84 LYS A C 1
ATOM 686 O O . LYS A 1 84 ? -1.828 9.153 -12.391 1.00 79.19 84 LYS A O 1
ATOM 691 N N . ASP A 1 85 ? 0.398 9.295 -12.598 1.00 79.94 85 ASP A N 1
ATOM 692 C CA . ASP A 1 85 ? 0.520 8.239 -13.608 1.00 79.94 85 ASP A CA 1
ATOM 693 C C . ASP A 1 85 ? 0.154 6.859 -13.061 1.00 79.94 85 ASP A C 1
ATOM 695 O O . ASP A 1 85 ? -0.367 6.018 -13.791 1.00 79.94 85 ASP A O 1
ATOM 699 N N . LEU A 1 86 ? 0.351 6.632 -11.757 1.00 81.56 86 LEU A N 1
ATOM 700 C CA . LEU A 1 86 ? -0.091 5.401 -11.106 1.00 81.56 86 LEU A CA 1
ATOM 701 C C . LEU A 1 86 ? -1.614 5.261 -11.160 1.00 81.56 86 LEU A C 1
ATOM 703 O O . LEU A 1 86 ? -2.131 4.168 -11.395 1.00 81.56 86 LEU A O 1
ATOM 707 N N . ARG A 1 87 ? -2.330 6.375 -10.966 1.00 85.56 87 ARG A N 1
ATOM 708 C CA . ARG A 1 87 ? -3.788 6.399 -11.079 1.00 85.56 87 ARG A CA 1
ATOM 709 C C . ARG A 1 87 ? -4.217 6.036 -12.496 1.00 85.56 87 ARG A C 1
ATOM 711 O O . ARG A 1 87 ? -5.033 5.139 -12.652 1.00 85.56 87 ARG A O 1
ATOM 718 N N . GLN A 1 88 ? -3.617 6.661 -13.508 1.00 88.75 88 GLN A N 1
ATOM 719 C CA . GLN A 1 88 ? -3.934 6.374 -14.908 1.00 88.75 88 GLN A CA 1
ATOM 720 C C . GLN A 1 88 ? -3.635 4.914 -15.285 1.00 88.75 88 GLN A C 1
ATOM 722 O O . GLN A 1 88 ? -4.422 4.277 -15.982 1.00 88.75 88 GLN A O 1
ATOM 727 N N . PHE A 1 89 ? -2.522 4.360 -14.796 1.00 91.31 89 PHE A N 1
ATOM 728 C CA . PHE A 1 89 ? -2.181 2.953 -14.996 1.00 91.31 89 PHE A CA 1
ATOM 729 C C . PHE A 1 89 ? -3.250 2.024 -14.409 1.00 91.31 89 PHE A C 1
AT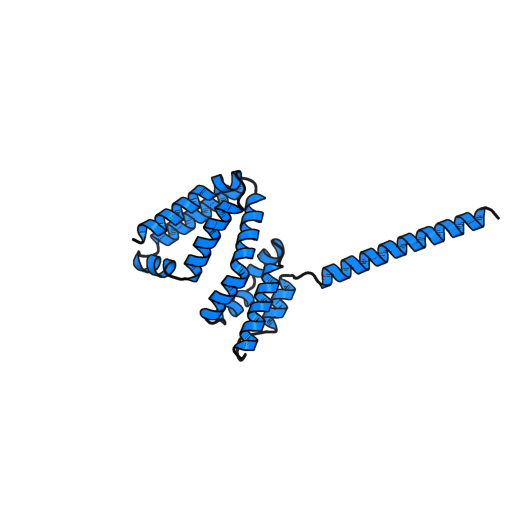OM 731 O O . PHE A 1 89 ? -3.752 1.149 -15.112 1.00 91.31 89 PHE A O 1
ATOM 738 N N . TYR A 1 90 ? -3.661 2.258 -13.160 1.00 90.19 90 TYR A N 1
ATOM 739 C CA . TYR A 1 90 ? -4.714 1.477 -12.505 1.00 90.19 90 TYR A CA 1
ATOM 740 C C . TYR A 1 90 ? -6.089 1.648 -13.178 1.00 90.19 90 TYR A C 1
ATOM 742 O O . TYR A 1 90 ? -6.841 0.685 -13.334 1.00 90.19 90 TYR A O 1
ATOM 750 N N . GLU A 1 91 ? -6.413 2.858 -13.634 1.00 91.00 91 GLU A N 1
ATOM 751 C CA . GLU A 1 91 ? -7.643 3.146 -14.381 1.00 91.00 91 GLU A CA 1
ATOM 752 C C . GLU A 1 91 ? -7.672 2.424 -15.736 1.00 91.00 91 GLU A C 1
ATOM 754 O O . GLU A 1 91 ? -8.736 1.973 -16.151 1.00 91.00 91 GLU A O 1
ATOM 759 N N . SER A 1 92 ? -6.516 2.224 -16.379 1.00 92.94 92 SER A N 1
ATOM 760 C CA . SER A 1 92 ? -6.398 1.492 -17.652 1.00 92.94 92 SER A CA 1
ATOM 761 C C . SER A 1 92 ? -6.514 -0.040 -17.540 1.00 92.94 92 SER A C 1
ATOM 763 O O . SER A 1 92 ? -6.559 -0.738 -18.561 1.00 92.94 92 SER A O 1
ATOM 765 N N . MET A 1 93 ? -6.547 -0.578 -16.317 1.00 94.94 93 MET A N 1
ATOM 766 C CA . MET A 1 93 ? -6.804 -1.996 -16.054 1.00 94.94 93 MET A CA 1
ATOM 767 C C . MET A 1 93 ? -8.301 -2.313 -16.126 1.00 94.94 93 MET A C 1
ATOM 769 O O . MET A 1 93 ? -9.140 -1.529 -15.681 1.00 94.94 93 MET A O 1
ATOM 773 N N . THR A 1 94 ? -8.619 -3.504 -16.622 1.00 95.00 94 THR A N 1
ATOM 774 C CA . THR A 1 94 ? -9.930 -4.142 -16.456 1.00 95.00 94 THR A CA 1
ATOM 775 C C . THR A 1 94 ? -10.162 -4.523 -14.992 1.00 95.00 94 THR A C 1
ATOM 777 O O . THR A 1 94 ? -9.221 -4.613 -14.201 1.00 95.00 94 THR A O 1
ATOM 780 N N . ASP A 1 95 ? -11.406 -4.809 -14.611 1.00 92.81 95 ASP A N 1
ATOM 781 C CA . ASP A 1 95 ? -11.719 -5.188 -13.227 1.00 92.81 95 ASP A CA 1
ATOM 782 C C . ASP A 1 95 ? -11.027 -6.492 -12.798 1.00 92.81 95 ASP A C 1
ATOM 784 O O . ASP A 1 95 ? -10.528 -6.590 -11.674 1.00 92.81 95 ASP A O 1
ATOM 788 N N . ALA A 1 96 ? -10.899 -7.459 -13.715 1.00 94.56 96 ALA A N 1
ATOM 789 C CA . ALA A 1 96 ? -10.158 -8.697 -13.475 1.00 94.56 96 ALA A CA 1
ATOM 790 C C . ALA A 1 96 ? -8.665 -8.429 -13.217 1.00 94.56 96 ALA A C 1
ATOM 792 O O . ALA A 1 96 ? -8.078 -8.979 -12.286 1.00 94.56 96 ALA A O 1
ATOM 793 N N . GLU A 1 97 ? -8.054 -7.536 -13.996 1.00 96.38 97 GLU A N 1
ATOM 794 C CA . GLU A 1 97 ? -6.656 -7.134 -13.820 1.00 96.38 97 GLU A CA 1
ATOM 795 C C . GLU A 1 97 ? -6.429 -6.352 -12.526 1.00 96.38 97 GLU A C 1
ATOM 797 O O . GLU A 1 97 ? -5.418 -6.565 -11.859 1.00 96.38 97 GLU A O 1
ATOM 802 N N . ARG A 1 98 ? -7.373 -5.491 -12.126 1.00 94.38 98 ARG A N 1
ATOM 803 C CA . ARG A 1 98 ? -7.317 -4.790 -10.834 1.00 94.38 98 ARG A CA 1
ATOM 804 C C . ARG A 1 98 ? -7.383 -5.768 -9.671 1.00 94.38 98 ARG A C 1
ATOM 806 O O . ARG A 1 98 ? -6.595 -5.639 -8.735 1.00 94.38 98 ARG A O 1
ATOM 813 N N . SER A 1 99 ? -8.278 -6.757 -9.740 1.00 94.44 99 SER A N 1
ATOM 814 C CA . SER A 1 99 ? -8.358 -7.806 -8.717 1.00 94.44 99 SER A CA 1
ATOM 815 C C . SER A 1 99 ? -7.062 -8.613 -8.654 1.00 94.44 99 SER A C 1
ATOM 817 O O . SER A 1 99 ? -6.515 -8.829 -7.573 1.00 94.44 99 SER A O 1
ATOM 819 N N . TYR A 1 100 ? -6.498 -8.963 -9.811 1.00 96.25 100 TYR A N 1
ATOM 820 C CA . TYR A 1 100 ? -5.229 -9.677 -9.886 1.00 96.25 100 TYR A CA 1
ATOM 821 C C . TYR A 1 100 ? -4.053 -8.863 -9.319 1.00 96.25 100 TYR A C 1
ATOM 823 O O . TYR A 1 100 ? -3.281 -9.358 -8.498 1.00 96.25 100 TYR A O 1
ATOM 831 N N . TYR A 1 101 ? -3.941 -7.585 -9.688 1.00 95.19 101 TYR A N 1
ATOM 832 C CA . TYR A 1 101 ? -2.937 -6.672 -9.142 1.00 95.19 101 TYR A CA 1
ATOM 833 C C . TYR A 1 101 ? -3.070 -6.511 -7.621 1.00 95.19 101 TYR A C 1
ATOM 835 O O . TYR A 1 101 ? -2.069 -6.491 -6.893 1.00 95.19 101 TYR A O 1
ATOM 843 N N . LEU A 1 102 ? -4.305 -6.419 -7.121 1.00 94.06 102 LEU A N 1
ATOM 844 C CA . LEU A 1 102 ? -4.577 -6.398 -5.690 1.00 94.06 102 LEU A CA 1
ATOM 845 C C . LEU A 1 102 ? -4.084 -7.688 -5.032 1.00 94.06 102 LEU A C 1
ATOM 847 O O . LEU A 1 102 ? -3.370 -7.617 -4.037 1.00 94.06 102 LEU A O 1
ATOM 851 N N . ASP A 1 103 ? -4.383 -8.855 -5.598 1.00 95.12 103 ASP A N 1
ATOM 852 C CA . ASP A 1 103 ? -3.941 -10.137 -5.046 1.00 95.12 103 ASP A CA 1
ATOM 853 C C . ASP A 1 103 ? -2.415 -10.232 -4.917 1.00 95.12 103 ASP A C 1
ATOM 855 O O . ASP A 1 103 ? -1.922 -10.722 -3.896 1.00 95.12 103 ASP A O 1
ATOM 859 N N . LEU A 1 104 ? -1.676 -9.675 -5.881 1.00 96.25 104 LEU A N 1
ATOM 860 C CA . LEU A 1 104 ? -0.214 -9.617 -5.860 1.00 96.25 104 LEU A CA 1
ATOM 861 C C . LEU A 1 104 ? 0.348 -8.641 -4.815 1.00 96.25 104 LEU A C 1
ATOM 863 O O . LEU A 1 104 ? 1.434 -8.870 -4.283 1.00 96.25 104 LEU A O 1
ATOM 867 N N . THR A 1 105 ? -0.344 -7.537 -4.522 1.00 93.56 105 THR A N 1
ATOM 868 C CA . THR A 1 105 ? 0.216 -6.429 -3.719 1.00 93.56 105 THR A CA 1
ATOM 869 C C . THR A 1 105 ? -0.355 -6.307 -2.308 1.00 93.56 105 THR A C 1
ATOM 871 O O . THR A 1 105 ? 0.280 -5.707 -1.433 1.00 93.56 105 THR A O 1
ATOM 874 N N . LEU A 1 106 ? -1.530 -6.887 -2.058 1.00 92.44 106 LEU A N 1
ATOM 875 C CA . LEU A 1 106 ? -2.316 -6.665 -0.847 1.00 92.44 106 LEU A CA 1
ATOM 876 C C . LEU A 1 106 ? -1.596 -7.146 0.412 1.00 92.44 106 LEU A C 1
ATOM 878 O O . LEU A 1 106 ? -1.430 -6.373 1.352 1.00 92.44 106 LEU A O 1
ATOM 882 N N . SER A 1 107 ? -1.128 -8.396 0.427 1.00 91.69 107 SER A N 1
ATOM 883 C CA . SER A 1 107 ? -0.516 -8.990 1.623 1.00 91.69 107 SER A CA 1
ATOM 884 C C . SER A 1 107 ? 0.733 -8.218 2.056 1.00 91.69 107 SER A C 1
ATOM 886 O O . SER A 1 107 ? 0.868 -7.849 3.220 1.00 91.69 107 SER A O 1
ATOM 888 N N . LYS A 1 108 ? 1.611 -7.880 1.101 1.00 91.12 108 LYS A N 1
ATOM 889 C CA . LYS A 1 108 ? 2.815 -7.094 1.391 1.00 91.12 108 LYS A CA 1
ATOM 890 C C . LYS A 1 108 ? 2.474 -5.674 1.842 1.00 91.12 108 LYS A C 1
ATOM 892 O O . LYS A 1 108 ? 3.104 -5.161 2.764 1.00 91.12 108 LYS A O 1
ATOM 897 N N . GLY A 1 109 ? 1.483 -5.046 1.206 1.00 89.19 109 GLY A N 1
ATOM 898 C CA . GLY A 1 109 ? 1.015 -3.712 1.573 1.00 89.19 109 GLY A CA 1
ATOM 899 C C . GLY A 1 109 ? 0.481 -3.649 3.006 1.00 89.19 109 GLY A C 1
ATOM 900 O O . GLY A 1 109 ? 0.850 -2.739 3.747 1.00 89.19 109 GLY A O 1
ATOM 901 N N . ILE A 1 110 ? -0.326 -4.635 3.412 1.00 91.88 110 ILE A N 1
ATOM 902 C CA . ILE A 1 110 ? -0.845 -4.749 4.781 1.00 91.88 110 ILE A CA 1
ATOM 903 C C . ILE A 1 110 ? 0.299 -4.953 5.778 1.00 91.88 110 ILE A C 1
ATOM 905 O O . ILE A 1 110 ? 0.385 -4.202 6.749 1.00 91.88 110 ILE A O 1
ATOM 909 N N . GLN A 1 111 ? 1.208 -5.896 5.510 1.00 90.88 111 GLN A N 1
ATOM 910 C CA . GLN A 1 111 ? 2.349 -6.174 6.387 1.00 90.88 111 GLN A CA 1
ATOM 911 C C . GLN A 1 111 ? 3.182 -4.911 6.647 1.00 90.88 111 GLN A C 1
ATOM 913 O O . GLN A 1 111 ? 3.498 -4.570 7.786 1.00 90.88 111 GLN A O 1
ATOM 918 N N . GLN A 1 112 ? 3.501 -4.169 5.584 1.00 88.25 112 GLN A N 1
ATOM 919 C CA . GLN A 1 112 ? 4.244 -2.914 5.694 1.00 88.25 112 GLN A CA 1
ATOM 920 C C . GLN A 1 112 ? 3.470 -1.848 6.483 1.00 88.25 112 GLN A C 1
ATOM 922 O O . GLN A 1 112 ? 4.072 -1.108 7.261 1.00 88.25 112 GLN A O 1
ATOM 927 N N . ALA A 1 113 ? 2.149 -1.756 6.298 1.00 88.75 113 ALA A N 1
ATOM 928 C CA . ALA A 1 113 ? 1.316 -0.808 7.029 1.00 88.75 113 ALA A CA 1
ATOM 929 C C . ALA A 1 113 ? 1.277 -1.120 8.532 1.00 88.75 113 ALA A C 1
ATOM 931 O O . ALA A 1 113 ? 1.436 -0.206 9.341 1.00 88.75 113 ALA A O 1
ATOM 932 N N . ILE A 1 114 ? 1.123 -2.394 8.907 1.00 91.69 114 ILE A N 1
ATOM 933 C CA . ILE A 1 114 ? 1.124 -2.828 10.310 1.00 91.69 114 ILE A CA 1
ATOM 934 C C . ILE A 1 114 ? 2.495 -2.621 10.941 1.00 91.69 114 ILE A C 1
ATOM 936 O O . ILE A 1 114 ? 2.575 -2.100 12.051 1.00 91.69 114 ILE A O 1
ATOM 940 N N . GLN A 1 115 ? 3.576 -2.961 10.235 1.00 90.81 115 GLN A N 1
ATOM 941 C CA . GLN A 1 115 ? 4.929 -2.714 10.723 1.00 90.81 115 GLN A CA 1
ATOM 942 C C . GLN A 1 115 ? 5.155 -1.221 10.994 1.00 90.81 115 GLN A C 1
ATOM 944 O O . GLN A 1 115 ? 5.559 -0.850 12.095 1.00 90.81 115 GLN A O 1
ATOM 949 N N . ALA A 1 116 ? 4.819 -0.360 10.031 1.00 88.56 116 ALA A N 1
ATOM 950 C CA . ALA A 1 116 ? 4.939 1.082 10.207 1.00 88.56 116 ALA A CA 1
ATOM 951 C C . ALA A 1 116 ? 4.074 1.580 11.373 1.00 88.56 116 ALA A C 1
ATOM 953 O O . ALA A 1 116 ? 4.516 2.417 12.152 1.00 88.56 116 ALA A O 1
ATOM 954 N N . PHE A 1 117 ? 2.855 1.057 11.525 1.00 91.50 117 PHE A N 1
ATOM 955 C CA . PHE A 1 117 ? 1.974 1.412 12.632 1.00 91.50 117 PHE A CA 1
ATOM 956 C C . PHE A 1 117 ? 2.545 0.977 13.989 1.00 91.50 117 PHE A C 1
ATOM 958 O O . PHE A 1 117 ? 2.519 1.762 14.932 1.00 91.50 117 PHE A O 1
ATOM 965 N N . ASN A 1 118 ? 3.115 -0.226 14.086 1.00 92.44 118 ASN A N 1
ATOM 966 C CA . ASN A 1 118 ? 3.754 -0.749 15.297 1.00 92.44 118 ASN A CA 1
ATOM 967 C C . ASN A 1 118 ? 4.905 0.148 15.789 1.00 92.44 118 ASN A C 1
ATOM 969 O O . ASN A 1 118 ? 5.078 0.303 16.998 1.00 92.44 118 ASN A O 1
ATOM 973 N N . GLU A 1 119 ? 5.667 0.741 14.866 1.00 92.00 119 GLU A N 1
ATOM 974 C CA . GLU A 1 119 ? 6.811 1.623 15.148 1.00 92.00 119 GLU A CA 1
ATOM 975 C C . GLU A 1 119 ? 6.392 3.048 15.567 1.00 92.00 119 GLU A C 1
ATOM 977 O O . GLU A 1 119 ? 7.199 3.815 16.097 1.00 92.00 119 GLU A O 1
ATOM 982 N N . MET A 1 120 ? 5.127 3.433 15.363 1.00 91.69 120 MET A N 1
ATOM 983 C CA . MET A 1 120 ? 4.644 4.769 15.720 1.00 91.69 120 MET A CA 1
ATOM 984 C C . MET A 1 120 ? 4.432 4.928 17.235 1.00 91.69 120 MET A C 1
ATOM 986 O O . MET A 1 120 ? 3.925 4.013 17.883 1.00 91.69 120 MET A O 1
ATOM 990 N N . PRO A 1 121 ? 4.693 6.122 17.804 1.00 95.25 121 PRO A N 1
ATOM 991 C CA . PRO A 1 121 ? 4.231 6.507 19.139 1.00 95.25 121 PRO A CA 1
ATOM 992 C C . PRO A 1 121 ? 2.714 6.333 19.330 1.00 95.25 121 PRO A C 1
ATOM 994 O O . PRO A 1 121 ? 1.938 6.554 18.396 1.00 95.25 121 PRO A O 1
ATOM 997 N N . SER A 1 122 ? 2.272 5.991 20.547 1.00 95.00 122 SER A N 1
ATOM 998 C CA . SER A 1 122 ? 0.851 5.703 20.833 1.00 95.00 122 SER A CA 1
ATOM 999 C C . SER A 1 122 ? -0.079 6.875 20.508 1.00 95.00 122 SER A C 1
ATOM 1001 O O . SER A 1 122 ? -1.138 6.675 19.918 1.00 95.00 122 SER A O 1
ATOM 1003 N N . ASP A 1 123 ? 0.321 8.113 20.805 1.00 96.25 123 ASP A N 1
ATOM 1004 C CA . ASP A 1 123 ? -0.475 9.306 20.500 1.00 96.25 123 ASP A CA 1
ATOM 1005 C C . ASP A 1 123 ? -0.702 9.477 18.986 1.00 96.25 123 ASP A C 1
ATOM 1007 O O . ASP A 1 123 ? -1.771 9.908 18.551 1.00 96.25 123 ASP A O 1
ATOM 1011 N N . LYS A 1 124 ? 0.290 9.120 18.160 1.00 94.38 124 LYS A N 1
ATOM 1012 C CA . LYS A 1 124 ? 0.170 9.142 16.697 1.00 94.38 124 LYS A CA 1
ATOM 1013 C C . LYS A 1 124 ? -0.738 8.021 16.206 1.00 94.38 124 LYS A C 1
ATOM 1015 O O . LYS A 1 124 ? -1.613 8.288 15.384 1.00 94.38 124 LYS A O 1
ATOM 1020 N N . ARG A 1 125 ? -0.576 6.805 16.740 1.00 94.50 125 ARG A N 1
ATOM 1021 C CA . ARG A 1 125 ? -1.437 5.654 16.424 1.00 94.50 125 ARG A CA 1
ATOM 1022 C C . ARG A 1 125 ? -2.903 5.967 16.703 1.00 94.50 125 ARG A C 1
ATOM 1024 O O . ARG A 1 125 ? -3.718 5.899 15.788 1.00 94.50 125 ARG A O 1
ATOM 1031 N N . LYS A 1 126 ? -3.219 6.431 17.915 1.00 96.31 126 LYS A N 1
ATOM 1032 C CA . LYS A 1 126 ? -4.582 6.811 18.320 1.00 96.31 126 LYS A CA 1
ATOM 1033 C C . LYS A 1 126 ? -5.181 7.889 17.422 1.00 96.31 126 LYS A C 1
ATOM 1035 O O . LYS A 1 126 ? -6.328 7.767 17.015 1.00 96.31 126 LYS A O 1
ATOM 1040 N N . ARG A 1 127 ? -4.406 8.914 17.044 1.00 95.75 127 ARG A N 1
ATOM 1041 C CA . ARG A 1 127 ? -4.870 9.960 16.111 1.00 95.75 127 ARG A CA 1
ATOM 1042 C C . ARG A 1 127 ? -5.206 9.417 14.722 1.00 95.75 127 ARG A C 1
ATOM 1044 O O . ARG A 1 127 ? -6.193 9.850 14.133 1.00 95.75 127 ARG A O 1
ATOM 1051 N N . ILE A 1 128 ? -4.396 8.496 14.196 1.00 91.94 128 ILE A N 1
ATOM 1052 C CA . ILE A 1 128 ? -4.653 7.845 12.902 1.00 91.94 128 ILE A CA 1
ATOM 1053 C C . ILE A 1 128 ? -5.927 7.002 12.978 1.00 91.94 128 ILE A C 1
ATOM 1055 O O . ILE A 1 128 ? -6.777 7.121 12.100 1.00 91.94 128 ILE A O 1
ATOM 1059 N N . ILE A 1 129 ? -6.082 6.209 14.040 1.00 95.56 129 ILE A N 1
ATOM 1060 C CA . ILE A 1 129 ? -7.264 5.366 14.232 1.00 95.56 129 ILE A CA 1
ATOM 1061 C C . ILE A 1 129 ? -8.523 6.204 14.419 1.00 95.56 129 ILE A C 1
ATOM 1063 O O . ILE A 1 129 ? -9.514 5.949 13.746 1.00 95.56 129 ILE A O 1
ATOM 1067 N N . GLN A 1 130 ? -8.474 7.256 15.237 1.00 96.88 130 GLN A N 1
ATOM 1068 C CA . GLN A 1 130 ? -9.615 8.151 15.418 1.00 96.88 130 GLN A CA 1
ATOM 1069 C C . GLN A 1 130 ? -10.055 8.779 14.095 1.00 96.88 130 GLN A C 1
ATOM 1071 O O . GLN A 1 130 ? -11.247 8.864 13.816 1.00 96.88 130 GLN A O 1
ATOM 1076 N N . ARG A 1 131 ? -9.098 9.204 13.261 1.00 94.75 131 ARG A N 1
ATOM 1077 C CA . ARG A 1 131 ? -9.414 9.724 11.930 1.00 94.75 131 ARG A CA 1
ATOM 1078 C C . ARG A 1 131 ? -10.087 8.657 11.069 1.00 94.75 131 ARG A C 1
ATOM 1080 O O . ARG A 1 131 ? -11.134 8.940 10.509 1.00 94.75 131 ARG A O 1
ATOM 1087 N N . ALA A 1 132 ? -9.532 7.447 11.018 1.00 92.75 132 ALA A N 1
ATOM 1088 C CA . ALA A 1 132 ? -10.103 6.350 10.240 1.00 92.75 132 ALA A CA 1
ATOM 1089 C C . ALA A 1 132 ? -11.532 5.989 10.690 1.00 92.75 132 ALA A C 1
ATOM 1091 O O . ALA A 1 132 ? -12.405 5.799 9.850 1.00 92.75 132 ALA A O 1
ATOM 1092 N N . VAL A 1 133 ? -11.791 5.952 12.001 1.00 96.06 133 VAL A N 1
ATOM 1093 C CA . VAL A 1 133 ? -13.137 5.728 12.555 1.00 96.06 133 VAL A CA 1
ATOM 1094 C C . VAL A 1 133 ? -14.093 6.841 12.129 1.00 96.06 133 VAL A C 1
ATOM 1096 O O . VAL A 1 133 ? -15.169 6.552 11.614 1.00 96.06 133 VAL A O 1
ATOM 1099 N N . ASN A 1 134 ? -13.689 8.106 12.270 1.00 95.00 134 ASN A N 1
ATOM 1100 C CA . ASN A 1 134 ? -14.512 9.245 11.858 1.00 95.00 134 ASN A CA 1
ATOM 1101 C C . ASN A 1 134 ? -14.792 9.236 10.346 1.00 95.00 134 ASN A C 1
ATOM 1103 O O . ASN A 1 134 ? -15.875 9.625 9.916 1.00 95.00 134 ASN A O 1
ATOM 1107 N N . ASP A 1 135 ? -13.824 8.822 9.528 1.00 89.00 135 ASP A N 1
ATOM 1108 C CA . ASP A 1 135 ? -13.984 8.700 8.076 1.00 89.00 135 ASP A CA 1
ATOM 1109 C C . ASP A 1 135 ? -15.020 7.621 7.729 1.00 89.00 135 ASP A C 1
ATOM 1111 O O . ASP A 1 135 ? -15.900 7.866 6.906 1.00 89.00 135 ASP A O 1
ATOM 1115 N N . LEU A 1 136 ? -14.977 6.464 8.402 1.00 89.12 136 LEU A N 1
ATOM 1116 C CA . LEU A 1 136 ? -15.969 5.399 8.224 1.00 89.12 136 LEU A CA 1
ATOM 1117 C C . LEU A 1 136 ? -17.369 5.820 8.677 1.00 89.12 136 LEU A C 1
ATOM 1119 O O . LEU A 1 136 ? -18.338 5.544 7.979 1.00 89.12 136 LEU A O 1
ATOM 1123 N N . GLN A 1 137 ? -17.481 6.502 9.817 1.00 91.38 137 GLN A N 1
ATOM 1124 C CA . GLN A 1 137 ? -18.765 7.004 10.314 1.00 91.38 137 GLN A CA 1
ATOM 1125 C C . GLN A 1 137 ? -19.382 8.025 9.358 1.00 91.38 137 GLN A C 1
ATOM 1127 O O . GLN A 1 137 ? -20.584 7.989 9.110 1.00 91.38 137 GLN A O 1
ATOM 1132 N N . ARG A 1 138 ? -18.560 8.909 8.781 1.00 89.88 138 ARG A N 1
ATOM 1133 C CA . ARG A 1 138 ? -19.015 9.856 7.757 1.00 89.88 138 ARG A CA 1
ATOM 1134 C C . ARG A 1 138 ? -19.478 9.142 6.495 1.00 89.88 138 ARG A C 1
ATOM 1136 O O . ARG A 1 138 ? -20.584 9.405 6.046 1.00 89.88 138 ARG A O 1
ATOM 1143 N N . ALA A 1 139 ? -18.694 8.193 5.985 1.00 85.00 139 ALA A N 1
ATOM 1144 C CA . ALA A 1 139 ? -19.085 7.406 4.818 1.00 85.00 139 ALA A CA 1
ATOM 1145 C C . ALA A 1 139 ? -20.399 6.639 5.053 1.00 85.00 139 ALA A C 1
ATOM 1147 O O . ALA A 1 139 ? -21.255 6.607 4.177 1.00 85.00 139 ALA A O 1
ATOM 1148 N N . GLN A 1 140 ? -20.591 6.071 6.247 1.00 85.75 140 GLN A N 1
ATOM 1149 C CA . GLN A 1 140 ? -21.835 5.397 6.624 1.00 85.75 140 GLN A CA 1
ATOM 1150 C C . GLN A 1 140 ? -23.034 6.357 6.699 1.00 85.75 140 GLN A C 1
ATOM 1152 O O . GLN A 1 140 ? -24.148 5.949 6.396 1.00 85.75 140 GLN A O 1
ATOM 1157 N N . ALA A 1 141 ? -22.825 7.608 7.117 1.00 87.94 141 ALA A N 1
ATOM 1158 C CA . ALA A 1 141 ? -23.885 8.612 7.189 1.00 87.94 141 ALA A CA 1
ATOM 1159 C C . ALA A 1 141 ? -24.230 9.227 5.820 1.00 87.94 141 ALA A C 1
ATOM 1161 O O . ALA A 1 141 ? -25.365 9.647 5.607 1.00 87.94 141 ALA A O 1
ATOM 1162 N N . GLU A 1 142 ? -23.251 9.317 4.918 1.00 88.12 142 GLU A N 1
ATOM 1163 C CA . GLU A 1 142 ? -23.407 9.889 3.575 1.00 88.12 142 GLU A CA 1
ATOM 1164 C C . GLU A 1 142 ? -24.020 8.897 2.578 1.00 88.12 142 GLU A C 1
ATOM 1166 O O . GLU A 1 142 ? -24.785 9.305 1.705 1.00 88.12 142 GLU A O 1
ATOM 1171 N N . LEU A 1 143 ? -23.693 7.609 2.699 1.00 84.00 143 LEU A N 1
ATOM 1172 C CA . LEU A 1 143 ? -24.215 6.556 1.831 1.00 84.00 143 LEU A CA 1
ATOM 1173 C C . LEU A 1 143 ? -25.555 6.041 2.352 1.00 84.00 143 LEU A C 1
ATOM 1175 O O . LEU A 1 143 ? -25.725 5.809 3.549 1.00 84.00 143 LEU A O 1
ATOM 1179 N N . ASN A 1 144 ? -26.499 5.782 1.447 1.00 85.50 144 ASN A N 1
ATOM 1180 C CA . ASN A 1 144 ? -27.677 5.013 1.832 1.00 85.50 144 ASN A CA 1
ATOM 1181 C C . ASN A 1 144 ? -27.320 3.525 2.018 1.00 85.50 144 ASN A C 1
ATOM 1183 O O . ASN A 1 144 ? -26.300 3.039 1.524 1.00 85.50 144 ASN A O 1
ATOM 1187 N N . GLN A 1 145 ? -28.187 2.784 2.715 1.00 82.06 145 GLN A N 1
ATOM 1188 C CA . GLN A 1 145 ? -27.945 1.376 3.045 1.00 82.06 145 GLN A CA 1
ATOM 1189 C C . GLN A 1 145 ? -27.636 0.515 1.805 1.00 82.06 145 GLN A C 1
ATOM 1191 O O . GLN A 1 145 ? -26.697 -0.271 1.826 1.00 82.06 145 GLN A O 1
ATOM 1196 N N . GLY A 1 146 ? -28.359 0.709 0.697 1.00 85.12 146 GLY A N 1
ATOM 1197 C CA . GLY A 1 146 ? -28.145 -0.066 -0.529 1.00 85.12 146 GLY A CA 1
ATOM 1198 C C . GLY A 1 146 ? -26.811 0.235 -1.224 1.00 85.12 146 GLY A C 1
ATOM 1199 O O . GLY A 1 146 ? -26.200 -0.657 -1.813 1.00 85.12 146 GLY A O 1
ATOM 1200 N N . GLU A 1 147 ? -26.324 1.475 -1.145 1.00 87.38 147 GLU A N 1
ATOM 1201 C CA . GLU A 1 147 ? -24.997 1.856 -1.647 1.00 87.38 147 GLU A CA 1
ATOM 1202 C C . GLU A 1 147 ? -23.880 1.241 -0.804 1.00 87.38 147 GLU A C 1
ATOM 1204 O O . GLU A 1 147 ? -22.892 0.744 -1.353 1.00 87.38 147 GLU A O 1
ATOM 1209 N N . LEU A 1 148 ? -24.059 1.231 0.518 1.00 85.19 148 LEU A N 1
ATOM 1210 C CA . LEU A 1 148 ? -23.135 0.601 1.451 1.00 85.19 148 LEU A CA 1
ATOM 1211 C C . LEU A 1 148 ? -23.071 -0.917 1.229 1.00 85.19 148 LEU A C 1
ATOM 1213 O O . LEU A 1 148 ? -21.977 -1.466 1.091 1.00 85.19 148 LEU A O 1
ATOM 1217 N N . ASP A 1 149 ? -24.222 -1.579 1.100 1.00 86.75 149 ASP A N 1
ATOM 1218 C CA . ASP A 1 149 ? -24.312 -3.015 0.817 1.00 86.75 149 ASP A CA 1
ATOM 1219 C C . ASP A 1 149 ? -23.615 -3.357 -0.505 1.00 86.75 149 ASP A C 1
ATOM 1221 O O . ASP A 1 149 ? -22.820 -4.298 -0.580 1.00 86.75 149 ASP A O 1
ATOM 1225 N N . LYS A 1 150 ? -23.841 -2.551 -1.552 1.00 89.12 150 LYS A N 1
ATOM 1226 C CA . LYS A 1 150 ? -23.173 -2.721 -2.846 1.00 89.12 150 LYS A CA 1
ATOM 1227 C C . LYS A 1 150 ? -21.656 -2.587 -2.716 1.00 89.12 150 LYS A C 1
ATOM 1229 O O . LYS A 1 150 ? -20.936 -3.432 -3.247 1.00 89.12 150 LYS A O 1
ATOM 1234 N N . ALA A 1 151 ? -21.164 -1.575 -2.002 1.00 85.50 151 ALA A N 1
ATOM 1235 C CA . ALA A 1 151 ? -19.731 -1.372 -1.797 1.00 85.50 151 ALA A CA 1
ATOM 1236 C C . ALA A 1 151 ? -19.085 -2.527 -1.013 1.00 85.50 151 ALA A C 1
ATOM 1238 O O . ALA A 1 151 ? -18.004 -2.984 -1.373 1.00 85.50 151 ALA A O 1
ATOM 1239 N N . LEU A 1 152 ? -19.753 -3.045 0.021 1.00 86.31 152 LEU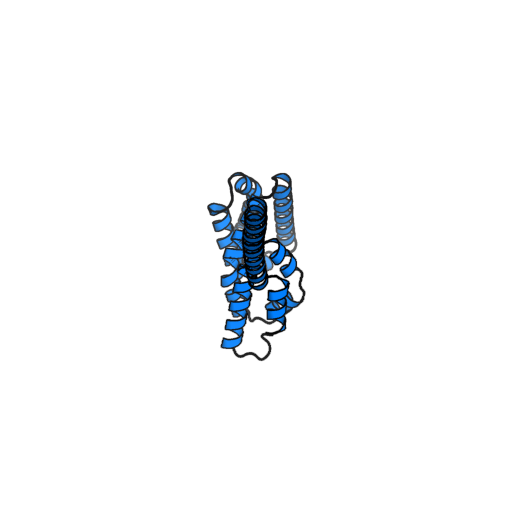 A N 1
ATOM 1240 C CA . LEU A 1 152 ? -19.261 -4.181 0.809 1.00 86.31 152 LEU A CA 1
ATOM 1241 C C . LEU A 1 152 ? -19.419 -5.525 0.090 1.00 86.31 152 LEU A C 1
ATOM 1243 O O . LEU A 1 152 ? -18.729 -6.489 0.426 1.00 86.31 152 LEU A O 1
ATOM 1247 N N . SER A 1 153 ? -20.315 -5.610 -0.897 1.00 87.88 153 SER A N 1
ATOM 1248 C CA . SER A 1 153 ? -20.481 -6.805 -1.724 1.00 87.88 153 SER A CA 1
ATOM 1249 C C . SER A 1 153 ? -19.305 -7.040 -2.680 1.00 87.88 153 SER A C 1
ATOM 1251 O O . SER A 1 153 ? -19.083 -8.193 -3.064 1.00 87.88 153 SER A O 1
ATOM 1253 N N . ASP A 1 154 ? -18.533 -5.989 -2.986 1.00 91.06 154 ASP A N 1
ATOM 1254 C CA . ASP A 1 154 ? -17.350 -6.031 -3.842 1.00 91.06 154 ASP A CA 1
ATOM 1255 C C . ASP A 1 154 ? -16.297 -7.018 -3.309 1.00 91.06 154 ASP A C 1
ATOM 1257 O O . ASP A 1 154 ? -15.908 -7.008 -2.136 1.00 91.06 154 ASP A O 1
ATOM 1261 N N . GLU A 1 155 ? -15.827 -7.904 -4.185 1.00 91.94 155 GLU A N 1
ATOM 1262 C CA . GLU A 1 155 ? -14.901 -8.970 -3.809 1.00 91.94 155 GLU A CA 1
ATOM 1263 C C . GLU A 1 155 ? -13.541 -8.429 -3.342 1.00 91.94 155 GLU A C 1
ATOM 1265 O O . GLU A 1 155 ? -12.959 -8.945 -2.385 1.00 91.94 155 GLU A O 1
ATOM 1270 N N . ASN A 1 156 ? -13.038 -7.364 -3.968 1.00 90.56 156 ASN A N 1
ATOM 1271 C CA . ASN A 1 156 ? -11.773 -6.746 -3.586 1.00 90.56 156 ASN A CA 1
ATOM 1272 C C . ASN A 1 156 ? -11.882 -6.087 -2.207 1.00 90.56 156 ASN A C 1
ATOM 1274 O O . ASN A 1 156 ? -10.972 -6.234 -1.387 1.00 90.56 156 ASN A O 1
ATOM 1278 N N . VAL A 1 157 ? -13.006 -5.428 -1.915 1.00 90.81 157 VAL A N 1
ATOM 1279 C CA . VAL A 1 157 ? -13.293 -4.874 -0.582 1.00 90.81 157 VAL A CA 1
ATOM 1280 C C . VAL A 1 157 ? -13.315 -5.985 0.467 1.00 90.81 157 VAL A C 1
ATOM 1282 O O . VAL A 1 157 ? -12.621 -5.878 1.483 1.00 90.81 157 VAL A O 1
ATOM 1285 N N . LYS A 1 158 ? -14.014 -7.095 0.202 1.00 92.50 158 LYS A N 1
ATOM 1286 C CA . LYS A 1 158 ? -14.024 -8.262 1.101 1.00 92.50 158 LYS A CA 1
ATOM 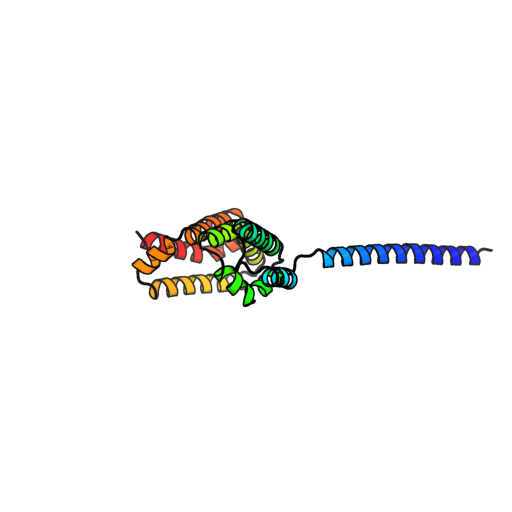1287 C C . LYS A 1 158 ? -12.619 -8.811 1.336 1.00 92.50 158 LYS A C 1
ATOM 1289 O O . LYS A 1 158 ? -12.244 -9.018 2.488 1.00 92.50 158 LYS A O 1
ATOM 1294 N N . LYS A 1 159 ? -11.813 -8.983 0.279 1.00 92.62 159 LYS A N 1
ATOM 1295 C CA . LYS A 1 159 ? -10.412 -9.436 0.381 1.00 92.62 159 LYS A CA 1
ATOM 1296 C C . LYS A 1 159 ? -9.582 -8.511 1.278 1.00 92.62 159 LYS A C 1
ATOM 1298 O O . LYS A 1 159 ? -8.816 -9.004 2.107 1.00 92.62 159 LYS A O 1
ATOM 1303 N N . ILE A 1 160 ? -9.728 -7.192 1.127 1.00 92.25 160 ILE A N 1
ATOM 1304 C CA . ILE A 1 160 ? -9.009 -6.192 1.930 1.00 92.25 160 ILE A CA 1
ATOM 1305 C C . ILE A 1 160 ? -9.398 -6.298 3.405 1.00 92.25 160 ILE A C 1
ATOM 1307 O O . ILE A 1 160 ? -8.510 -6.387 4.253 1.00 92.25 160 ILE A O 1
ATOM 1311 N N . ILE A 1 161 ? -10.699 -6.322 3.710 1.00 91.50 161 ILE A N 1
ATOM 1312 C CA . ILE A 1 161 ? -11.206 -6.423 5.086 1.00 91.50 161 ILE A CA 1
ATOM 1313 C C . ILE A 1 161 ? -10.713 -7.719 5.733 1.00 91.50 161 ILE A C 1
ATOM 1315 O O . ILE A 1 161 ? -10.117 -7.702 6.807 1.00 91.50 161 ILE A O 1
ATOM 1319 N N . ASP A 1 162 ? -10.904 -8.841 5.050 1.00 93.25 162 ASP A N 1
ATOM 1320 C CA . ASP A 1 162 ? -10.621 -10.176 5.561 1.00 93.25 162 ASP A CA 1
ATOM 1321 C C . ASP A 1 162 ? -9.116 -10.402 5.808 1.00 93.25 162 ASP A C 1
ATOM 1323 O O . ASP A 1 162 ? -8.701 -10.843 6.886 1.00 93.25 162 ASP A O 1
ATOM 1327 N N . ARG A 1 163 ? -8.252 -10.019 4.852 1.00 93.50 163 ARG A N 1
ATOM 1328 C CA . ARG A 1 163 ? -6.792 -10.065 5.058 1.00 93.50 163 ARG A CA 1
ATOM 1329 C C . ARG A 1 163 ? -6.324 -9.042 6.094 1.00 93.50 163 ARG A C 1
ATOM 1331 O O . ARG A 1 163 ? -5.437 -9.366 6.879 1.00 93.50 163 ARG A O 1
ATOM 1338 N N . GLY A 1 164 ? -6.914 -7.847 6.123 1.00 91.00 164 GLY A N 1
ATOM 1339 C CA . GLY A 1 164 ? -6.577 -6.796 7.084 1.00 91.00 164 GLY A CA 1
ATOM 1340 C C . GLY A 1 164 ? -6.865 -7.209 8.526 1.00 91.00 164 GLY A C 1
ATOM 1341 O O . GLY A 1 164 ? -5.996 -7.073 9.386 1.00 91.00 164 GLY A O 1
ATOM 1342 N N . ILE A 1 165 ? -8.040 -7.791 8.782 1.00 92.56 165 ILE A N 1
ATOM 1343 C CA . ILE A 1 165 ? -8.421 -8.306 10.104 1.00 92.56 165 ILE A CA 1
ATOM 1344 C C . ILE A 1 165 ? -7.489 -9.444 10.527 1.00 92.56 165 ILE A C 1
ATOM 1346 O O . ILE A 1 165 ? -7.011 -9.454 11.660 1.00 92.56 165 ILE A O 1
ATOM 1350 N N . ARG A 1 166 ? -7.175 -10.391 9.633 1.00 93.94 166 ARG A N 1
ATOM 1351 C CA . ARG A 1 166 ? -6.216 -11.460 9.957 1.00 93.94 166 ARG A CA 1
ATOM 1352 C C . ARG A 1 166 ? -4.845 -10.909 10.326 1.00 93.94 166 ARG A C 1
ATOM 1354 O O . ARG A 1 166 ? -4.310 -11.290 11.361 1.00 93.94 166 ARG A O 1
ATOM 1361 N N . ALA A 1 167 ? -4.315 -9.989 9.527 1.00 91.44 167 ALA A N 1
ATOM 1362 C CA . ALA A 1 167 ? -3.013 -9.395 9.785 1.00 91.44 167 ALA A CA 1
ATOM 1363 C C . ALA A 1 167 ? -2.997 -8.583 11.092 1.00 91.44 167 ALA A C 1
ATOM 1365 O O . ALA A 1 167 ? -2.023 -8.638 11.837 1.00 91.44 167 ALA A O 1
ATOM 1366 N N . TYR A 1 168 ? -4.094 -7.900 11.437 1.00 90.44 168 TYR A N 1
ATOM 1367 C CA . TYR A 1 168 ? -4.264 -7.287 12.757 1.00 90.44 168 TYR A CA 1
ATOM 1368 C C . TYR A 1 168 ? -4.081 -8.313 13.889 1.00 90.44 168 TYR A C 1
ATOM 1370 O O . TYR A 1 168 ? -3.344 -8.065 14.846 1.00 90.44 168 TYR A O 1
ATOM 1378 N N . TRP A 1 169 ? -4.690 -9.494 13.772 1.00 92.00 169 TRP A N 1
ATOM 1379 C CA . TRP A 1 169 ? -4.559 -10.533 14.792 1.00 92.00 169 TRP A CA 1
ATOM 1380 C C . TRP A 1 169 ? -3.157 -11.142 14.860 1.00 92.00 169 TRP A C 1
ATOM 1382 O O . TRP A 1 169 ? -2.687 -11.446 15.960 1.00 92.00 169 TRP A O 1
ATOM 1392 N N . THR A 1 170 ? -2.478 -11.308 13.726 1.00 94.00 170 THR A N 1
ATOM 1393 C CA . THR A 1 170 ? -1.208 -12.046 13.654 1.00 94.00 170 THR A CA 1
ATOM 1394 C C . THR A 1 170 ? 0.039 -11.169 13.758 1.00 94.00 170 THR A C 1
ATOM 1396 O O . THR A 1 170 ? 1.029 -11.605 14.337 1.00 94.00 170 THR A O 1
ATOM 1399 N N . GLU A 1 171 ? 0.015 -9.947 13.224 1.00 92.75 171 GLU A N 1
ATOM 1400 C CA . GLU A 1 171 ? 1.213 -9.113 13.018 1.00 92.75 171 GLU A CA 1
ATOM 1401 C C . GLU A 1 171 ? 1.259 -7.855 13.901 1.00 92.75 171 GLU A C 1
ATOM 1403 O O . GLU A 1 171 ? 2.336 -7.300 14.142 1.00 92.75 171 GLU A O 1
ATOM 1408 N N . ALA A 1 172 ? 0.117 -7.373 14.404 1.00 93.44 172 ALA A N 1
ATOM 1409 C CA . ALA A 1 172 ? 0.106 -6.202 15.280 1.00 93.44 172 ALA A CA 1
ATOM 1410 C C . ALA A 1 172 ? 0.675 -6.542 16.669 1.00 93.44 172 ALA A C 1
ATOM 1412 O O . ALA A 1 172 ? 0.355 -7.579 17.261 1.00 93.44 172 ALA A O 1
ATOM 1413 N N . ASN A 1 173 ? 1.497 -5.649 17.226 1.00 94.19 173 ASN A N 1
ATOM 1414 C CA . ASN A 1 173 ? 1.995 -5.810 18.593 1.00 94.19 173 ASN A CA 1
ATOM 1415 C C . ASN A 1 173 ? 0.890 -5.514 19.630 1.00 94.19 173 ASN A C 1
ATOM 1417 O O . ASN A 1 173 ? -0.145 -4.936 19.303 1.00 94.19 173 ASN A O 1
ATOM 1421 N N . ALA A 1 174 ? 1.095 -5.902 20.894 1.00 95.31 174 ALA A N 1
ATOM 1422 C CA . ALA A 1 174 ? 0.066 -5.777 21.935 1.00 95.31 174 ALA A CA 1
ATOM 1423 C C . ALA A 1 174 ? -0.476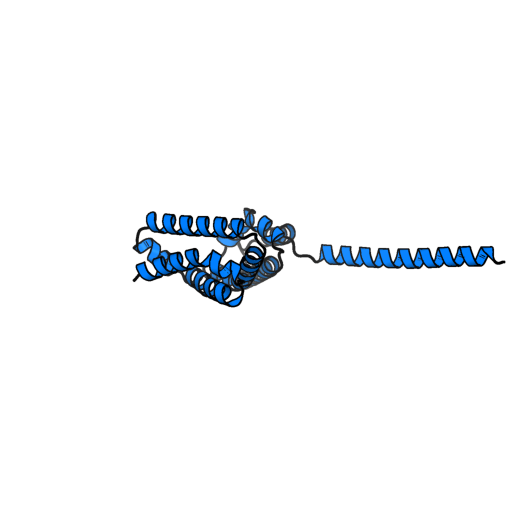 -4.342 22.090 1.00 95.31 174 ALA A C 1
ATOM 1425 O O . ALA A 1 174 ? -1.684 -4.146 22.198 1.00 95.31 174 ALA A O 1
ATOM 1426 N N . ALA A 1 175 ? 0.399 -3.333 22.039 1.00 93.12 175 ALA A N 1
ATOM 1427 C CA . ALA A 1 175 ? -0.008 -1.936 22.160 1.00 93.12 175 ALA A CA 1
ATOM 1428 C C . ALA A 1 175 ? -0.800 -1.453 20.931 1.00 93.12 175 ALA A C 1
ATOM 1430 O O . ALA A 1 175 ? -1.808 -0.765 21.073 1.00 93.12 175 ALA A O 1
ATOM 1431 N N . ALA A 1 176 ? -0.376 -1.842 19.727 1.00 93.94 176 ALA A N 1
ATOM 1432 C CA . ALA A 1 176 ? -1.087 -1.547 18.491 1.00 93.94 176 ALA A CA 1
ATOM 1433 C C . ALA A 1 176 ? -2.460 -2.228 18.445 1.00 93.94 176 ALA A C 1
ATOM 1435 O O . ALA A 1 176 ? -3.416 -1.617 17.976 1.00 93.94 176 ALA A O 1
ATOM 1436 N N . LYS A 1 177 ? -2.582 -3.454 18.974 1.00 95.56 177 LYS A N 1
ATOM 1437 C CA . LYS A 1 177 ? -3.861 -4.173 19.032 1.00 95.56 177 LYS A CA 1
ATOM 1438 C C . LYS A 1 177 ? -4.919 -3.415 19.825 1.00 95.56 177 LYS A C 1
ATOM 1440 O O . LYS A 1 177 ? -6.049 -3.296 19.358 1.00 95.56 177 LYS A O 1
ATOM 1445 N N . ILE A 1 178 ? -4.524 -2.877 20.979 1.00 95.50 178 ILE A N 1
ATOM 1446 C CA . ILE A 1 178 ? -5.381 -2.039 21.825 1.00 95.50 178 ILE A CA 1
ATOM 1447 C C . ILE A 1 178 ? -5.777 -0.764 21.075 1.00 95.50 178 ILE A C 1
ATOM 1449 O O . ILE A 1 178 ? -6.949 -0.407 21.044 1.00 95.50 178 ILE A O 1
ATOM 1453 N N . ASP A 1 179 ? -4.812 -0.095 20.440 1.00 95.44 179 ASP A N 1
ATOM 1454 C CA . ASP A 1 179 ? -5.067 1.178 19.761 1.00 95.44 179 ASP A CA 1
ATOM 1455 C C . ASP A 1 179 ? -5.953 1.025 18.506 1.00 95.44 179 ASP A C 1
ATOM 1457 O O . ASP A 1 179 ? -6.696 1.948 18.186 1.00 95.44 179 ASP A O 1
ATOM 1461 N N . ILE A 1 180 ? -5.893 -0.108 17.793 1.00 95.06 180 ILE A N 1
ATOM 1462 C CA . ILE A 1 180 ? -6.693 -0.383 16.580 1.00 95.06 180 ILE A CA 1
ATOM 1463 C C . ILE A 1 180 ? -8.123 -0.841 16.914 1.00 95.06 180 ILE A C 1
ATOM 1465 O O . ILE A 1 180 ? -9.007 -0.710 16.070 1.00 95.06 180 ILE A O 1
ATOM 1469 N N . GLN A 1 181 ? -8.379 -1.341 18.125 1.00 94.62 181 GLN A N 1
ATOM 1470 C CA . GLN A 1 181 ? -9.664 -1.929 18.525 1.00 94.62 181 GLN A CA 1
ATOM 1471 C C . GLN A 1 181 ? -10.912 -1.104 18.121 1.00 94.62 181 GLN A C 1
ATOM 1473 O O . GLN A 1 181 ? -11.816 -1.691 17.523 1.00 94.62 181 GLN A O 1
ATOM 1478 N N . PRO A 1 182 ? -10.962 0.234 18.307 1.00 96.06 182 PRO A N 1
ATOM 1479 C CA . PRO A 1 182 ? -12.132 1.030 17.913 1.00 96.06 182 PRO A CA 1
ATOM 1480 C C . PRO A 1 182 ? -12.444 0.973 16.410 1.00 96.06 182 PRO A C 1
ATOM 1482 O O . PRO A 1 182 ? -13.600 1.042 15.999 1.00 96.06 182 PRO A O 1
ATOM 1485 N N . LEU A 1 183 ? -11.418 0.828 15.565 1.00 94.44 183 LEU A N 1
ATOM 1486 C CA . LEU A 1 183 ? -11.600 0.672 14.122 1.00 94.44 183 LEU A CA 1
ATOM 1487 C C . LEU A 1 183 ? -12.230 -0.679 13.782 1.00 94.44 183 LEU A C 1
ATOM 1489 O O . LEU A 1 183 ? -13.091 -0.747 12.909 1.00 94.44 183 LEU A O 1
ATOM 1493 N N . ILE A 1 184 ? -11.824 -1.745 14.475 1.00 94.31 184 ILE A N 1
ATOM 1494 C CA . ILE A 1 184 ? -12.399 -3.082 14.285 1.00 94.31 184 ILE A CA 1
ATOM 1495 C C . ILE A 1 184 ? -13.873 -3.086 14.678 1.00 94.31 184 ILE A C 1
ATOM 1497 O O . ILE A 1 184 ? -14.695 -3.606 13.928 1.00 94.31 184 ILE A O 1
ATOM 1501 N N . GLU A 1 185 ? -14.217 -2.464 15.804 1.00 94.56 185 GLU A N 1
ATOM 1502 C CA . GLU A 1 185 ? -15.602 -2.326 16.263 1.00 94.56 185 GLU A CA 1
ATOM 1503 C C . GLU A 1 185 ? -16.459 -1.569 15.245 1.00 94.56 185 GLU A C 1
ATOM 1505 O O . GLU A 1 185 ? -17.546 -2.025 14.898 1.00 94.56 185 GLU A O 1
ATOM 1510 N N . GLN A 1 186 ? -15.944 -0.468 14.686 1.00 93.69 186 GLN A N 1
ATOM 1511 C CA . GLN A 1 186 ? -16.653 0.291 13.654 1.00 93.69 186 GLN A CA 1
ATOM 1512 C C . GLN A 1 186 ? -16.856 -0.523 12.367 1.00 93.69 186 GLN A C 1
ATOM 1514 O O . GLN A 1 186 ? -17.943 -0.501 11.788 1.00 93.69 186 GLN A O 1
ATOM 1519 N N . ILE A 1 187 ? -15.838 -1.265 11.918 1.00 91.25 187 ILE A N 1
ATOM 1520 C CA . ILE A 1 187 ? -15.956 -2.158 10.756 1.00 91.25 187 ILE A CA 1
ATOM 1521 C C . ILE A 1 187 ? -16.998 -3.251 11.031 1.00 91.25 187 ILE A C 1
ATOM 1523 O O . ILE A 1 187 ? -17.844 -3.522 10.182 1.00 91.25 187 ILE A O 1
ATOM 1527 N N . GLN A 1 188 ? -16.979 -3.860 12.219 1.00 91.38 188 GLN A N 1
ATOM 1528 C CA . GLN A 1 188 ? -17.955 -4.877 12.612 1.00 91.38 188 GLN A CA 1
ATOM 1529 C C . GLN A 1 188 ? -19.376 -4.316 12.686 1.00 91.38 188 GLN A C 1
ATOM 1531 O O . GLN A 1 188 ? -20.295 -4.978 12.215 1.00 91.38 188 GLN A O 1
ATOM 1536 N N . ALA A 1 189 ? -19.565 -3.106 13.217 1.00 91.12 189 ALA A N 1
ATOM 1537 C CA . ALA A 1 189 ? -20.868 -2.449 13.269 1.00 91.12 189 ALA A CA 1
ATOM 1538 C C . ALA A 1 189 ? -21.452 -2.240 11.863 1.00 91.12 189 ALA A C 1
ATOM 1540 O O . ALA A 1 189 ? -22.617 -2.550 11.625 1.00 91.12 189 ALA A O 1
ATOM 1541 N N . ILE A 1 190 ? -20.624 -1.799 10.909 1.00 88.81 190 ILE A N 1
ATOM 1542 C CA . ILE A 1 190 ? -21.011 -1.654 9.498 1.00 88.81 190 ILE A CA 1
ATOM 1543 C C . ILE A 1 190 ? -21.400 -3.014 8.894 1.00 88.81 190 ILE A C 1
ATOM 1545 O O . ILE A 1 190 ? -22.462 -3.150 8.291 1.00 88.81 190 ILE A O 1
ATOM 1549 N N . LEU A 1 191 ? -20.584 -4.050 9.101 1.00 88.44 191 LEU A N 1
ATOM 1550 C CA . LEU A 1 191 ? -20.860 -5.401 8.593 1.00 88.44 191 LEU A CA 1
ATOM 1551 C C . LEU A 1 191 ? -22.093 -6.058 9.239 1.00 88.44 191 LEU A C 1
ATOM 1553 O O . LEU A 1 191 ? -22.718 -6.923 8.636 1.00 88.44 191 LEU A O 1
ATOM 1557 N N . GLN A 1 192 ? -22.439 -5.695 10.474 1.00 86.94 192 GLN A N 1
ATOM 1558 C CA . GLN A 1 192 ? -23.641 -6.195 11.146 1.00 86.94 192 GLN A CA 1
ATOM 1559 C C . GLN A 1 192 ? -24.901 -5.438 10.725 1.00 86.94 192 GLN A C 1
ATOM 1561 O O . GLN A 1 192 ? -25.968 -6.043 10.680 1.00 86.94 192 GLN A O 1
ATOM 1566 N N . GLY A 1 193 ? -24.776 -4.146 10.412 1.00 79.69 193 GLY A N 1
ATOM 1567 C CA . GLY A 1 193 ? -25.875 -3.309 9.930 1.00 79.69 193 GLY A CA 1
ATOM 1568 C C . GLY A 1 193 ? -26.277 -3.567 8.475 1.00 79.69 193 GLY A C 1
ATOM 1569 O O . GLY A 1 193 ? -27.299 -3.058 8.044 1.00 79.69 193 GLY A O 1
ATOM 1570 N N . THR A 1 194 ? -25.498 -4.351 7.726 1.00 62.41 194 THR A N 1
ATOM 1571 C CA . THR A 1 194 ? -25.764 -4.757 6.328 1.00 62.41 194 THR A CA 1
ATOM 1572 C C . THR A 1 194 ? -26.505 -6.103 6.222 1.00 62.41 194 THR A C 1
ATOM 1574 O O . THR A 1 194 ? -26.405 -6.799 5.213 1.00 62.41 194 THR A O 1
ATOM 1577 N N . ARG A 1 195 ? -27.220 -6.503 7.286 1.00 53.81 195 ARG A N 1
ATOM 1578 C CA . ARG A 1 195 ? -28.012 -7.745 7.367 1.00 53.81 195 ARG A CA 1
ATOM 1579 C C . ARG A 1 195 ? -29.491 -7.527 7.089 1.00 53.81 195 ARG A C 1
ATOM 1581 O O . ARG A 1 195 ? -30.029 -6.515 7.585 1.00 53.81 195 ARG A O 1
#

Sequence (195 aa):
MIAQNRQRAWWTGGLVLAGIWILAAAGIWLARHQTVTAEKTMAYVRAHPLTSRNPDERRAIIENVAHQVNHLTFEERRKFRLEKDLRQFYESMTDAERSYYLDLTLSKGIQQAIQAFNEMPSDKRKRIIQRAVNDLQRAQAELNQGELDKALSDENVKKIIDRGIRAYWTEANAAAKIDIQPLIEQIQAILQGTR